Protein AF-A0A962Z3B2-F1 (afdb_monomer_lite)

pLDDT: mean 94.39, std 4.06, range [60.38, 98.38]

Radius of gyration: 20.52 Å; chains: 1; bounding box: 56×40×55 Å

Sequence (251 aa):
GAPTLVLLAQDRLHRLARSRHSRSFEDQSPDDLVQSIAAEAGLRSDVQLSGISADWHQLNESDLAFLLRIAARFDISLRLVENSLRAKPEAPDPDPLPLSAQDSVLKARLIADLNHQATESMVNGYNLADDTATDYSADRLDPAPGGATAAAALRDLGWESTERVPQPFARSSAEAEAYARAHFRRQGRRFISGDLVCRGEPSLSSGREIDLSGVSPRLRGIYQVVHCAHRFDNATGYETHLKVNKGGWRP

Foldseek 3Di:
DPDDDDDDDDDLCVVQQPFWDWDKDAFADLQRLQCVVLVVSVAAEAEDQDRDTGMDTRHRGGSSVRNCVSLLLQLWDWDDDPRYTYTDDFDAAPCAAEDEPVPFWPDKDKDQDLPLAAQKEKAWAAAPVVRDIQIDMDRAAVVHFPADFSNNVCVVVVNHDYHYDPDDHDNHNVSRVSRRNSVNNVSLQASMKIKIKGDADVVDAQSGWHQYYNDDQFNGGIWGFHGWDWDADPPSGIMIMTITTGRGTHD

Secondary structure (DSSP, 8-state):
-----------THHHHHH-EEEEEEEEE-HHHHHHHHHHHTT-EEEE-S----EEEEEEEEEHHHHHHHHHTTTT---EEETTEEEESPPPPPSSPEEEETTTTEEEEEEEE--TT--SEEEEEEEETTTTEE--EEE-S-SSPPSSB-HHHHHHHTT---EEEEEEEEESSHHHHHHHHHHHHHHHHTTSEEEEEEEE--TT--TT-EEEEESS-TTT-EEEEEEEEEEEEETTTEEEEEEEEEES-B--

Structure (mmCIF, N/CA/C/O backbone):
data_AF-A0A962Z3B2-F1
#
_entry.id   AF-A0A962Z3B2-F1
#
loop_
_atom_site.group_PDB
_atom_site.id
_atom_site.type_symbol
_atom_site.label_atom_id
_atom_site.label_alt_id
_atom_site.label_comp_id
_atom_site.label_asym_id
_atom_site.label_entity_id
_atom_site.label_seq_id
_atom_site.pdbx_PDB_ins_code
_atom_site.Cartn_x
_atom_site.Cartn_y
_atom_site.Cartn_z
_atom_site.occupancy
_atom_site.B_iso_or_equiv
_atom_site.auth_seq_id
_atom_site.auth_comp_id
_atom_site.auth_asym_id
_atom_site.auth_atom_id
_atom_site.pdbx_PDB_model_num
ATOM 1 N N . GLY A 1 1 ? -29.448 -24.230 22.087 1.00 75.12 1 GLY A N 1
ATOM 2 C CA . GLY A 1 1 ? -29.090 -22.846 21.721 1.00 75.12 1 GLY A CA 1
ATOM 3 C C . GLY A 1 1 ? -30.134 -22.318 20.765 1.00 75.12 1 GLY A C 1
ATOM 4 O O . GLY A 1 1 ? -30.718 -23.128 20.054 1.00 75.12 1 GLY A O 1
ATOM 5 N N . ALA A 1 2 ? -30.403 -21.012 20.776 1.00 82.56 2 ALA A N 1
ATOM 6 C CA . ALA A 1 2 ? -31.254 -20.402 19.753 1.00 82.56 2 ALA A CA 1
ATOM 7 C C . ALA A 1 2 ? -30.651 -20.649 18.350 1.00 82.56 2 ALA A C 1
ATOM 9 O O . ALA A 1 2 ? -29.425 -20.738 18.242 1.00 82.56 2 ALA A O 1
ATOM 10 N N . PRO A 1 3 ? -31.471 -20.807 17.297 1.00 90.56 3 PRO A N 1
ATOM 11 C CA . PRO A 1 3 ? -30.963 -20.976 15.939 1.00 90.56 3 PRO A CA 1
ATOM 12 C C . PRO A 1 3 ? -30.224 -19.713 15.475 1.00 90.56 3 PRO A C 1
ATOM 14 O O . PRO A 1 3 ? -30.684 -18.597 15.713 1.00 90.56 3 PRO A O 1
ATOM 17 N N . THR A 1 4 ? -29.094 -19.896 14.790 1.00 92.94 4 THR A N 1
ATOM 18 C CA . THR A 1 4 ? -28.268 -18.805 14.251 1.00 92.94 4 THR A CA 1
ATOM 19 C C . THR A 1 4 ? -28.431 -18.728 12.736 1.00 92.94 4 THR A C 1
ATOM 21 O O . THR A 1 4 ? -28.311 -19.744 12.053 1.00 92.94 4 THR A O 1
ATOM 24 N N . LEU A 1 5 ? -28.652 -17.523 12.205 1.00 94.50 5 LEU A N 1
ATOM 25 C CA . LEU A 1 5 ? -28.629 -17.227 10.771 1.00 94.50 5 LEU A CA 1
ATOM 26 C C . LEU A 1 5 ? -27.445 -16.302 10.466 1.00 94.50 5 LEU A C 1
ATOM 28 O O . LEU A 1 5 ? -27.259 -15.301 11.153 1.00 94.50 5 LEU A O 1
ATOM 32 N N . VAL A 1 6 ? -26.671 -16.616 9.426 1.00 95.44 6 VAL A N 1
ATOM 33 C CA . VAL A 1 6 ? -25.574 -15.767 8.939 1.00 95.44 6 VAL A CA 1
ATOM 34 C C . VAL A 1 6 ? -25.865 -15.374 7.499 1.00 95.44 6 VAL A C 1
ATOM 36 O O . VAL A 1 6 ? -26.052 -16.237 6.644 1.00 95.44 6 VAL A O 1
ATOM 39 N N . LEU A 1 7 ? -25.893 -14.070 7.236 1.00 96.12 7 LEU A N 1
ATOM 40 C CA . LEU A 1 7 ? -26.042 -13.508 5.898 1.00 96.12 7 LEU A CA 1
ATOM 41 C C . LEU A 1 7 ? -24.742 -12.803 5.516 1.00 96.12 7 LEU A C 1
ATOM 43 O O . LEU A 1 7 ? -24.264 -11.944 6.254 1.00 96.12 7 LEU A O 1
ATOM 47 N N . LEU A 1 8 ? -24.184 -13.157 4.359 1.00 95.38 8 LEU A N 1
ATOM 48 C CA . LEU A 1 8 ? -23.026 -12.483 3.782 1.00 95.38 8 LEU A CA 1
ATOM 49 C C . LEU A 1 8 ? -23.473 -11.706 2.545 1.00 95.38 8 LEU A C 1
ATOM 51 O O . LEU A 1 8 ? -23.910 -12.299 1.561 1.00 95.38 8 LEU A O 1
ATOM 55 N N . ALA A 1 9 ? -23.343 -10.384 2.602 1.00 95.12 9 ALA A N 1
ATOM 56 C CA . ALA A 1 9 ? -23.552 -9.501 1.465 1.00 95.12 9 ALA A CA 1
ATOM 57 C C . ALA A 1 9 ? -22.205 -8.944 1.001 1.00 95.12 9 ALA A C 1
ATOM 59 O O . ALA A 1 9 ? -21.343 -8.612 1.814 1.00 95.12 9 ALA A O 1
ATOM 60 N N . GLN A 1 10 ? -22.030 -8.847 -0.312 1.00 93.88 10 GLN A N 1
ATOM 61 C CA . GLN A 1 10 ? -20.851 -8.259 -0.936 1.00 93.88 10 GLN A CA 1
ATOM 62 C C . GLN A 1 10 ? -21.288 -7.097 -1.821 1.00 93.88 10 GLN A C 1
ATOM 64 O O . G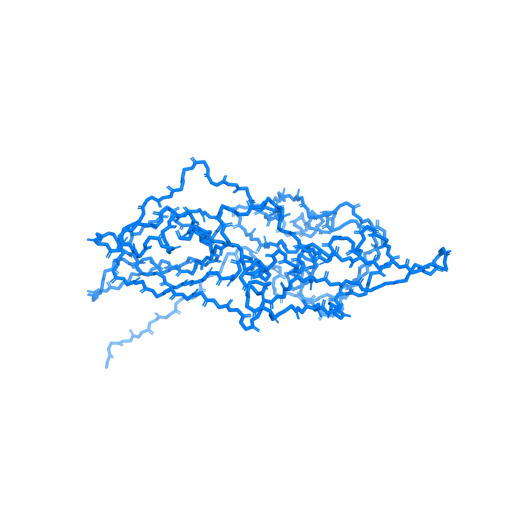LN A 1 10 ? -22.401 -7.091 -2.355 1.00 93.88 10 GLN A O 1
ATOM 69 N N . ASP A 1 11 ? -20.409 -6.113 -1.976 1.00 93.50 11 ASP A N 1
ATOM 70 C CA . ASP A 1 11 ? -20.640 -4.994 -2.879 1.00 93.50 11 ASP A CA 1
ATOM 71 C C . ASP A 1 11 ? -20.605 -5.438 -4.358 1.00 93.50 11 ASP A C 1
ATOM 73 O O . ASP A 1 11 ? -20.530 -6.626 -4.698 1.00 93.50 11 ASP A O 1
ATOM 77 N N . ARG A 1 12 ? -20.670 -4.477 -5.283 1.00 92.75 12 ARG A N 1
ATOM 78 C CA . ARG A 1 12 ? -20.671 -4.776 -6.721 1.00 92.75 12 ARG A CA 1
ATOM 79 C C . ARG A 1 12 ? -19.356 -5.377 -7.230 1.00 92.75 12 ARG A C 1
ATOM 81 O O . ARG A 1 12 ? -19.393 -5.988 -8.298 1.00 92.75 12 ARG A O 1
ATOM 88 N N . LEU A 1 13 ? -18.244 -5.303 -6.487 1.00 94.69 13 LEU A N 1
ATOM 89 C CA . LEU A 1 13 ? -16.988 -5.956 -6.879 1.00 94.69 13 LEU A CA 1
ATOM 90 C C . LEU A 1 13 ? -17.132 -7.477 -6.938 1.00 94.69 13 LEU A C 1
ATOM 92 O O . LEU A 1 13 ? -16.408 -8.115 -7.702 1.00 94.69 13 LEU A O 1
ATOM 96 N N . HIS A 1 14 ? -18.101 -8.071 -6.229 1.00 94.06 14 HIS A N 1
ATOM 97 C CA . HIS A 1 14 ? -18.353 -9.510 -6.347 1.00 94.06 14 HIS A CA 1
ATOM 98 C C . HIS A 1 14 ? -18.668 -9.928 -7.791 1.00 94.06 14 HIS A C 1
ATOM 100 O O . HIS A 1 14 ? -18.347 -11.046 -8.182 1.00 94.06 14 HIS A O 1
ATOM 106 N N . ARG A 1 15 ? -19.252 -9.037 -8.611 1.00 93.06 15 ARG A N 1
ATOM 107 C CA . ARG A 1 15 ? -19.528 -9.312 -10.030 1.00 93.06 15 ARG A CA 1
ATOM 108 C C . ARG A 1 15 ? -18.235 -9.519 -10.817 1.00 93.06 15 ARG A C 1
ATOM 110 O O . ARG A 1 15 ? -18.149 -10.486 -11.564 1.00 93.06 15 ARG A O 1
ATOM 117 N N . LEU A 1 16 ? -17.233 -8.673 -10.570 1.00 96.19 16 LEU A N 1
ATOM 118 C CA . LEU A 1 16 ? -15.890 -8.759 -11.160 1.00 96.19 16 LEU A CA 1
ATOM 119 C C . LEU A 1 16 ? -15.084 -9.952 -10.616 1.00 96.19 16 LEU A C 1
ATOM 121 O O . LEU A 1 16 ? -14.124 -10.405 -11.238 1.00 96.19 16 LEU A O 1
ATOM 125 N N . ALA A 1 17 ? -15.436 -10.453 -9.431 1.00 96.56 17 ALA A N 1
ATOM 126 C CA . ALA A 1 17 ? -14.776 -11.594 -8.800 1.00 96.56 17 ALA A CA 1
ATOM 127 C C . ALA A 1 17 ? -15.350 -12.955 -9.238 1.00 96.56 17 ALA A C 1
ATOM 129 O O . ALA A 1 17 ? -14.711 -13.984 -9.032 1.00 96.56 17 ALA A O 1
ATOM 130 N N . ARG A 1 18 ? -16.567 -12.976 -9.798 1.00 93.94 18 ARG A N 1
ATOM 131 C CA . ARG A 1 18 ? -17.370 -14.200 -9.935 1.00 93.94 18 ARG A CA 1
ATOM 132 C C . ARG A 1 18 ? -16.978 -15.094 -11.110 1.00 93.94 18 ARG A C 1
ATOM 134 O O . ARG A 1 18 ? -17.015 -16.312 -10.964 1.00 93.94 18 ARG A O 1
ATOM 141 N N . SER A 1 19 ? -16.671 -14.519 -12.270 1.00 93.69 19 SER A N 1
ATOM 142 C CA . SER A 1 19 ? -16.296 -15.272 -13.474 1.00 93.69 19 SER A CA 1
ATOM 143 C C . SER A 1 19 ? -14.816 -15.109 -13.778 1.00 93.69 19 SER A C 1
ATOM 145 O O . SER A 1 19 ? -14.221 -14.076 -13.485 1.00 93.69 19 SER A O 1
ATOM 147 N N . ARG A 1 20 ? -14.219 -16.158 -14.345 1.00 97.12 20 ARG A N 1
ATOM 148 C CA . ARG A 1 20 ? -12.833 -16.164 -14.815 1.00 97.12 20 ARG A CA 1
ATOM 149 C C . ARG A 1 20 ? -12.846 -16.049 -16.330 1.00 97.12 20 ARG A C 1
ATOM 151 O O . ARG A 1 20 ? -13.708 -16.648 -16.974 1.00 97.12 20 ARG A O 1
ATOM 158 N N . HIS A 1 21 ? -11.883 -15.326 -16.881 1.00 96.62 21 HIS A N 1
ATOM 159 C CA . HIS A 1 21 ? -11.774 -15.106 -18.315 1.00 96.62 21 HIS A CA 1
ATOM 160 C C . HIS A 1 21 ? -10.347 -15.371 -18.796 1.00 96.62 21 HIS A C 1
ATOM 162 O O . HIS A 1 21 ? -9.391 -15.309 -18.018 1.00 96.62 21 HIS A O 1
ATOM 168 N N . SER A 1 22 ? -10.228 -15.653 -20.092 1.00 97.81 22 SER A N 1
ATOM 169 C CA . SER A 1 22 ? -8.959 -15.690 -20.812 1.00 97.81 22 SER A CA 1
ATOM 170 C C . SER A 1 22 ? -9.023 -14.670 -21.943 1.00 97.81 22 SER A C 1
ATOM 172 O O . SER A 1 22 ? -9.728 -14.902 -22.923 1.00 97.81 22 SER A O 1
ATOM 174 N N . ARG A 1 23 ? -8.362 -13.522 -21.773 1.00 97.06 23 ARG A N 1
ATOM 175 C CA . ARG A 1 23 ? -8.414 -12.379 -22.700 1.00 97.06 23 ARG A CA 1
ATOM 176 C C . ARG A 1 23 ? -7.020 -11.800 -22.916 1.00 97.06 23 ARG A C 1
ATOM 178 O O . ARG A 1 23 ? -6.203 -11.808 -21.996 1.00 97.06 23 ARG A O 1
ATOM 185 N N . SER A 1 24 ? -6.784 -11.265 -24.105 1.00 97.44 24 SER A N 1
ATOM 186 C CA . SER A 1 24 ? -5.631 -10.415 -24.401 1.00 97.44 24 SER A CA 1
ATOM 187 C C . SER A 1 24 ? -6.121 -8.991 -24.617 1.00 97.44 24 SER A C 1
ATOM 189 O O . SER A 1 24 ? -7.103 -8.780 -25.325 1.00 97.44 24 SER A O 1
ATOM 191 N N . PHE A 1 25 ? -5.442 -8.041 -23.990 1.00 97.00 25 PHE A N 1
ATOM 192 C CA . PHE A 1 25 ? -5.623 -6.611 -24.184 1.00 97.00 25 PHE A CA 1
ATOM 193 C C . PHE A 1 25 ? -4.327 -6.087 -24.785 1.00 97.00 25 PHE A C 1
ATOM 195 O O . PHE A 1 25 ? -3.303 -6.069 -24.104 1.00 97.00 25 PHE A O 1
ATOM 202 N N . GLU A 1 26 ? -4.366 -5.754 -26.066 1.00 96.69 26 GLU A N 1
ATOM 203 C CA . GLU A 1 26 ? -3.198 -5.324 -26.833 1.00 96.69 26 GLU A CA 1
ATOM 204 C C . GLU A 1 26 ? -3.115 -3.800 -26.843 1.00 96.69 26 GLU A C 1
ATOM 206 O O . GLU A 1 26 ? -4.148 -3.137 -26.963 1.00 96.69 26 GLU A O 1
ATOM 211 N N . ASP A 1 27 ? -1.899 -3.270 -26.695 1.00 95.69 27 ASP A N 1
ATOM 212 C CA . ASP A 1 27 ? -1.600 -1.830 -26.722 1.00 95.69 27 ASP A CA 1
ATOM 213 C C . ASP A 1 27 ? -2.538 -0.972 -25.844 1.00 95.69 27 ASP A C 1
ATOM 215 O O . ASP A 1 27 ? -3.047 0.071 -26.253 1.00 95.69 27 ASP A O 1
ATOM 219 N N . GLN A 1 28 ? -2.799 -1.425 -24.612 1.00 97.50 28 GLN A N 1
ATOM 220 C CA . GLN A 1 28 ? -3.662 -0.706 -23.667 1.00 97.50 28 GLN A CA 1
ATOM 221 C C . GLN A 1 28 ? -2.894 -0.221 -22.449 1.00 97.50 28 GLN A C 1
ATOM 223 O O . GLN A 1 28 ? -2.033 -0.923 -21.901 1.00 97.50 28 GLN A O 1
ATOM 228 N N . SER A 1 29 ? -3.242 0.973 -21.975 1.00 97.44 29 SER A N 1
ATOM 229 C CA . SER A 1 29 ? -2.753 1.452 -20.691 1.00 97.44 29 SER A CA 1
ATOM 230 C C . SER A 1 29 ? -3.527 0.802 -19.534 1.00 97.44 29 SER A C 1
ATOM 232 O O . SER A 1 29 ? -4.693 0.423 -19.689 1.00 97.44 29 SER A O 1
ATOM 234 N N . PRO A 1 30 ? -2.931 0.677 -18.334 1.00 97.12 30 PRO A N 1
ATOM 235 C CA . PRO A 1 30 ? -3.660 0.277 -17.133 1.00 97.12 30 PRO A CA 1
ATOM 236 C C . PRO A 1 30 ? -4.930 1.092 -16.854 1.00 97.12 30 PRO A C 1
ATOM 238 O O . PRO A 1 30 ? -5.885 0.539 -16.302 1.00 97.12 30 PRO A O 1
ATOM 241 N N . ASP A 1 31 ? -4.963 2.370 -17.241 1.00 98.19 31 ASP A N 1
ATOM 242 C CA . ASP A 1 31 ? -6.155 3.214 -17.118 1.00 98.19 31 ASP A CA 1
ATOM 243 C C . ASP A 1 31 ? -7.275 2.727 -18.045 1.00 98.19 31 ASP A C 1
ATOM 245 O O . ASP A 1 31 ? -8.406 2.544 -17.584 1.00 98.19 31 ASP A O 1
ATOM 249 N N . ASP A 1 32 ? -6.950 2.424 -19.305 1.00 98.25 32 ASP A N 1
ATOM 250 C CA . ASP A 1 32 ? -7.900 1.893 -20.292 1.00 98.25 32 ASP A CA 1
ATOM 251 C C . ASP A 1 32 ? -8.481 0.548 -19.840 1.00 98.25 32 ASP A C 1
ATOM 253 O O . ASP A 1 32 ? -9.696 0.338 -19.903 1.00 98.25 32 ASP A O 1
ATOM 257 N N . LEU A 1 33 ? -7.640 -0.340 -19.291 1.00 97.50 33 LEU A N 1
ATOM 258 C CA . LEU A 1 33 ? -8.077 -1.642 -18.774 1.00 97.50 33 LEU A CA 1
ATOM 259 C C . LEU A 1 33 ? -9.129 -1.498 -17.671 1.00 97.50 33 LEU A C 1
ATOM 261 O O . LEU A 1 33 ? -10.159 -2.178 -17.689 1.00 97.50 33 LEU A O 1
ATOM 265 N N . VAL A 1 34 ? -8.868 -0.630 -16.687 1.00 97.69 34 VAL A N 1
ATOM 266 C CA . VAL A 1 34 ? -9.791 -0.415 -15.565 1.00 97.69 34 VAL A CA 1
ATOM 267 C C . VAL A 1 34 ? -11.091 0.209 -16.065 1.00 97.69 34 VAL A C 1
ATOM 269 O O . VAL A 1 34 ? -12.162 -0.215 -15.631 1.00 97.69 34 VAL A O 1
ATOM 272 N N . GLN A 1 35 ? -11.020 1.180 -16.979 1.00 98.06 35 GLN A N 1
ATOM 273 C CA . GLN A 1 35 ? -12.198 1.827 -17.562 1.00 98.06 35 GLN A CA 1
ATOM 274 C C . GLN A 1 35 ? -13.057 0.841 -18.364 1.00 98.06 35 GLN A C 1
ATOM 276 O O . GLN A 1 35 ? -14.268 0.772 -18.148 1.00 98.06 35 GLN A O 1
ATOM 281 N N . SER A 1 36 ? -12.437 0.041 -19.236 1.00 97.25 36 SER A N 1
ATOM 282 C CA . SER A 1 36 ? -13.109 -0.967 -20.061 1.00 97.25 36 SER A CA 1
ATOM 283 C C . SER A 1 36 ? -13.846 -1.996 -19.197 1.00 97.25 36 SER A C 1
ATOM 285 O O . SER A 1 36 ? -15.060 -2.172 -19.328 1.00 97.25 36 SER A O 1
ATOM 287 N N . ILE A 1 37 ? -13.148 -2.603 -18.233 1.00 96.81 37 ILE A N 1
ATOM 288 C CA . ILE A 1 37 ? -13.725 -3.622 -17.347 1.00 96.81 37 ILE A CA 1
ATOM 289 C C . ILE A 1 37 ? -14.798 -3.027 -16.419 1.00 96.81 37 ILE A C 1
ATOM 291 O O . ILE A 1 37 ? -15.818 -3.669 -16.149 1.00 96.81 37 ILE A O 1
ATOM 295 N N . ALA A 1 38 ? -14.612 -1.796 -15.929 1.00 96.56 38 ALA A N 1
ATOM 296 C CA . ALA A 1 38 ? -15.633 -1.113 -15.137 1.00 96.56 38 ALA A CA 1
ATOM 297 C C . ALA A 1 38 ? -16.917 -0.888 -15.951 1.00 96.56 38 ALA A C 1
ATOM 299 O O . ALA A 1 38 ? -18.010 -1.176 -15.452 1.00 96.56 38 ALA A O 1
ATOM 300 N N . ALA A 1 39 ? -16.789 -0.436 -17.202 1.00 96.38 39 ALA A N 1
ATOM 301 C CA . ALA A 1 39 ? -17.918 -0.198 -18.093 1.00 96.38 39 ALA A CA 1
ATOM 302 C C . ALA A 1 39 ? -18.704 -1.489 -18.386 1.00 96.38 39 ALA A C 1
ATOM 304 O O . ALA A 1 39 ? -19.929 -1.494 -18.247 1.00 96.38 39 ALA A O 1
ATOM 305 N N . GLU A 1 40 ? -18.018 -2.600 -18.687 1.00 95.00 40 GLU A N 1
ATOM 306 C CA . GLU A 1 40 ? -18.637 -3.925 -18.880 1.00 95.00 40 GLU A CA 1
ATOM 307 C C . GLU A 1 40 ? -19.459 -4.374 -17.656 1.00 95.00 40 GLU A C 1
ATOM 309 O O . GLU A 1 40 ? -20.521 -4.988 -17.787 1.00 95.00 40 GLU A O 1
ATOM 314 N N . ALA A 1 41 ? -19.006 -4.025 -16.449 1.00 94.31 41 ALA A N 1
ATOM 315 C CA . ALA A 1 41 ? -19.689 -4.348 -15.197 1.00 94.31 41 ALA A CA 1
ATOM 316 C C . ALA A 1 41 ? -20.784 -3.341 -14.785 1.00 94.31 41 ALA A C 1
ATOM 318 O O . ALA A 1 41 ? -21.450 -3.542 -13.756 1.00 94.31 41 ALA A O 1
ATOM 319 N N . GLY A 1 42 ? -20.991 -2.272 -15.563 1.00 95.06 42 GLY A N 1
ATOM 320 C CA . GLY A 1 42 ? -21.934 -1.193 -15.259 1.00 95.06 42 GLY A CA 1
ATOM 321 C C . GLY A 1 42 ? -21.491 -0.301 -14.092 1.00 95.06 42 GLY A C 1
ATOM 322 O O . GLY A 1 42 ? -22.329 0.189 -13.328 1.00 95.06 42 GLY A O 1
ATOM 323 N N . LEU A 1 43 ? -20.180 -0.133 -13.912 1.00 96.44 43 LEU A N 1
ATOM 324 C CA . LEU A 1 43 ? -19.563 0.724 -12.901 1.00 96.44 43 LEU A CA 1
ATOM 325 C C . LEU A 1 43 ? -19.005 1.998 -13.547 1.00 96.44 43 LEU A C 1
ATOM 327 O O . LEU A 1 43 ? -18.582 1.994 -14.699 1.00 96.44 43 LEU A O 1
ATOM 331 N N . ARG A 1 44 ? -18.971 3.093 -12.781 1.00 97.31 44 ARG A N 1
ATOM 332 C CA . ARG A 1 44 ? -18.154 4.267 -13.129 1.00 97.31 44 ARG A CA 1
ATOM 333 C C . ARG A 1 44 ? -16.682 3.948 -12.844 1.00 97.31 44 ARG A C 1
ATOM 335 O O . ARG A 1 44 ? -16.394 3.015 -12.094 1.00 97.31 44 ARG A O 1
ATOM 342 N N . SER A 1 45 ? -15.765 4.740 -13.378 1.00 97.06 45 SER A N 1
ATOM 343 C CA . SER A 1 45 ? -14.328 4.603 -13.130 1.00 97.06 45 SER A CA 1
ATOM 344 C C . SER A 1 45 ? -13.715 5.948 -12.742 1.00 97.06 45 SER A C 1
ATOM 346 O O . SER A 1 45 ? -14.005 6.966 -13.365 1.00 97.06 45 SER A O 1
ATOM 348 N N . ASP A 1 46 ? -12.855 5.940 -11.727 1.00 97.12 46 ASP A N 1
ATOM 349 C CA . ASP A 1 46 ? -12.042 7.077 -11.281 1.00 97.12 46 ASP A CA 1
ATOM 350 C C . ASP A 1 46 ? -10.582 6.611 -11.216 1.00 97.12 46 ASP A C 1
ATOM 352 O O . ASP A 1 46 ? -10.166 5.971 -10.244 1.00 97.12 46 ASP A O 1
ATOM 356 N N . VAL A 1 47 ? -9.838 6.837 -12.300 1.00 97.19 47 VAL A N 1
ATOM 357 C CA . VAL A 1 47 ? -8.551 6.177 -12.558 1.00 97.19 47 VAL A CA 1
ATOM 358 C C . VAL A 1 47 ? -7.434 7.181 -12.799 1.00 97.19 47 VAL A C 1
ATOM 360 O O . VAL A 1 47 ? -7.646 8.229 -13.402 1.00 97.19 47 VAL A O 1
ATOM 363 N N . GLN A 1 48 ? -6.255 6.848 -12.286 1.00 96.44 48 GLN A N 1
ATOM 364 C CA . GLN A 1 48 ? -4.986 7.520 -12.558 1.00 96.44 48 GLN A CA 1
ATOM 365 C C . GLN A 1 48 ? -3.874 6.542 -12.168 1.00 96.44 48 GLN A C 1
ATOM 367 O O . GLN A 1 48 ? -3.195 6.701 -11.154 1.00 96.44 48 GLN A O 1
ATOM 372 N N . LEU A 1 49 ? -3.795 5.445 -12.903 1.00 94.56 49 LEU A N 1
ATOM 373 C CA . LEU A 1 49 ? -2.997 4.272 -12.597 1.00 94.56 49 LEU A CA 1
ATOM 374 C C . LEU A 1 49 ? -1.668 4.324 -13.337 1.00 94.56 49 LEU A C 1
ATOM 376 O O . LEU A 1 49 ? -0.611 4.363 -12.706 1.00 94.56 49 LEU A O 1
ATOM 380 N N . SER A 1 50 ? -1.738 4.350 -14.664 1.00 95.81 50 SER A N 1
ATOM 381 C CA . SER A 1 50 ? -0.611 4.603 -15.556 1.00 95.81 50 SER A CA 1
ATOM 382 C C . SER A 1 50 ? -1.109 4.751 -16.990 1.00 95.81 50 SER A C 1
ATOM 384 O O . SER A 1 50 ? -1.977 3.995 -17.419 1.00 95.81 50 SER A O 1
ATOM 386 N N . GLY A 1 51 ? -0.495 5.667 -17.743 1.00 96.12 51 GLY A N 1
ATOM 387 C CA . GLY A 1 51 ? -0.700 5.820 -19.187 1.00 96.12 51 GLY A CA 1
ATOM 388 C C . GLY A 1 51 ? 0.268 4.997 -20.045 1.00 96.12 51 GLY A C 1
ATOM 389 O O . GLY A 1 51 ? 0.300 5.173 -21.256 1.00 96.12 51 GLY A O 1
ATOM 390 N N . ILE A 1 52 ? 1.105 4.146 -19.440 1.00 94.50 52 ILE A N 1
ATOM 391 C CA . ILE A 1 52 ? 2.061 3.312 -20.181 1.00 94.50 52 ILE A CA 1
ATOM 392 C C . ILE A 1 52 ? 1.293 2.181 -20.873 1.00 94.50 52 ILE A C 1
ATOM 394 O O . ILE A 1 52 ? 0.838 1.252 -20.203 1.00 94.50 52 ILE A O 1
ATOM 398 N N . SER A 1 53 ? 1.165 2.261 -22.197 1.00 95.12 53 SER A N 1
ATOM 399 C CA . SER A 1 53 ? 0.539 1.213 -23.006 1.00 95.12 53 SER A CA 1
ATOM 400 C C . SER A 1 53 ? 1.425 -0.018 -23.125 1.00 95.12 53 SER A C 1
ATOM 402 O O . SER A 1 53 ? 2.645 0.082 -23.277 1.00 95.12 53 SER A O 1
ATOM 404 N N . ALA A 1 54 ? 0.798 -1.188 -23.039 1.00 92.50 54 ALA A N 1
ATOM 405 C CA . ALA A 1 54 ? 1.440 -2.466 -23.284 1.00 92.50 54 ALA A CA 1
ATOM 406 C C . ALA A 1 54 ? 0.403 -3.567 -23.529 1.00 92.50 54 ALA A C 1
ATOM 408 O O . ALA A 1 54 ? -0.799 -3.364 -23.356 1.00 92.50 54 ALA A O 1
ATOM 409 N N . ASP A 1 55 ? 0.897 -4.766 -23.828 1.00 93.94 55 ASP A N 1
ATOM 410 C CA . ASP A 1 55 ? 0.060 -5.956 -23.886 1.00 93.94 55 ASP A CA 1
ATOM 411 C C . ASP A 1 55 ? -0.133 -6.563 -22.495 1.00 93.94 55 ASP A C 1
ATOM 413 O O . ASP A 1 55 ? 0.820 -6.730 -21.711 1.00 93.94 55 ASP A O 1
ATOM 417 N N . TRP A 1 56 ? -1.382 -6.929 -22.210 1.00 95.00 56 TRP A N 1
ATOM 418 C CA . TRP A 1 56 ? -1.812 -7.530 -20.959 1.00 95.00 56 TRP A CA 1
ATOM 419 C C . TRP A 1 56 ? -2.653 -8.769 -21.215 1.00 95.00 56 TRP A C 1
ATOM 421 O O . TRP A 1 56 ? -3.658 -8.743 -21.921 1.00 95.00 56 TRP A O 1
ATOM 431 N N . HIS A 1 57 ? -2.280 -9.862 -20.562 1.00 96.38 57 HIS A N 1
ATOM 432 C CA . HIS A 1 57 ? -3.009 -11.117 -20.668 1.00 96.38 57 HIS A CA 1
ATOM 433 C C . HIS A 1 57 ? -3.721 -11.408 -19.360 1.00 96.38 57 HIS A C 1
ATOM 435 O O . HIS A 1 57 ? -3.083 -11.487 -18.307 1.00 96.38 57 HIS A O 1
ATOM 441 N N . GLN A 1 58 ? -5.033 -11.577 -19.446 1.00 97.38 58 GLN A N 1
ATOM 442 C CA . GLN A 1 58 ? -5.861 -12.153 -18.407 1.00 97.38 58 GLN A CA 1
ATOM 443 C C . GLN A 1 58 ? -5.860 -13.667 -18.618 1.00 97.38 58 GLN A C 1
ATOM 445 O O . GLN A 1 58 ? -6.427 -14.141 -19.599 1.00 97.38 58 GLN A O 1
ATOM 450 N N . LEU A 1 59 ? -5.187 -14.431 -17.757 1.00 97.06 59 LEU A N 1
ATOM 451 C CA . LEU A 1 59 ? -4.954 -15.866 -17.980 1.00 97.06 59 LEU A CA 1
ATOM 452 C C . LEU A 1 59 ? -5.782 -16.716 -17.023 1.00 97.06 59 LEU A C 1
ATOM 454 O O . LEU A 1 59 ? -5.327 -17.043 -15.926 1.00 97.06 59 LEU A O 1
ATOM 458 N N . ASN A 1 60 ? -6.995 -17.084 -17.452 1.00 97.69 60 ASN A N 1
ATOM 459 C CA . ASN A 1 60 ? -7.974 -17.788 -16.627 1.00 97.69 60 ASN A CA 1
ATOM 460 C C . ASN A 1 60 ? -8.043 -17.159 -15.231 1.00 97.69 60 ASN A C 1
ATOM 462 O O . ASN A 1 60 ? -7.804 -17.837 -14.245 1.00 97.69 60 ASN A O 1
ATOM 466 N N . GLU A 1 61 ? -8.305 -15.864 -15.122 1.00 97.94 61 GLU A N 1
ATOM 467 C CA . GLU A 1 61 ? -8.432 -15.156 -13.843 1.00 97.94 61 GLU A CA 1
ATOM 468 C C . GLU A 1 61 ? -9.673 -14.267 -13.883 1.00 97.94 61 GLU A C 1
ATOM 470 O O . GLU A 1 61 ? -10.180 -13.958 -14.961 1.00 97.94 61 GLU A O 1
ATOM 475 N N . SER A 1 62 ? -10.218 -13.896 -12.725 1.00 98.31 62 SER A N 1
ATOM 476 C CA . SER A 1 62 ? -11.369 -12.992 -12.704 1.00 98.31 62 SER A CA 1
ATOM 477 C C . SER A 1 62 ? -10.950 -11.566 -13.031 1.00 98.31 62 SER A C 1
ATOM 479 O O . SER A 1 62 ? -9.784 -11.209 -12.873 1.00 98.31 62 SER A O 1
ATOM 481 N N . ASP A 1 63 ? -11.900 -10.734 -13.438 1.00 98.00 63 ASP A N 1
ATOM 482 C CA . ASP A 1 63 ? -11.618 -9.332 -13.756 1.00 98.00 63 ASP A CA 1
ATOM 483 C C . ASP A 1 63 ? -11.076 -8.585 -12.536 1.00 98.00 63 ASP A C 1
ATOM 485 O O . ASP A 1 63 ? -10.105 -7.842 -12.633 1.00 98.00 63 ASP A O 1
ATOM 489 N N . LEU A 1 64 ? -11.631 -8.860 -11.350 1.00 97.69 64 LEU A N 1
ATOM 490 C CA . LEU A 1 64 ? -11.112 -8.297 -10.106 1.00 97.69 64 LEU A CA 1
ATOM 491 C C . LEU A 1 64 ? -9.663 -8.730 -9.838 1.00 97.69 64 LEU A C 1
ATOM 493 O O . LEU A 1 64 ? -8.836 -7.896 -9.483 1.00 97.69 64 LEU A O 1
ATOM 497 N N . ALA A 1 65 ? -9.345 -10.018 -10.002 1.00 97.94 65 ALA A N 1
ATOM 498 C CA . ALA A 1 65 ? -7.994 -10.529 -9.777 1.00 97.94 65 ALA A CA 1
ATOM 499 C C . ALA A 1 65 ? -6.993 -9.932 -10.778 1.00 97.94 65 ALA A C 1
ATOM 501 O O . ALA A 1 65 ? -5.908 -9.510 -10.374 1.00 97.94 65 ALA A O 1
ATOM 502 N N . PHE A 1 66 ? -7.397 -9.820 -12.045 1.00 97.94 66 PHE A N 1
ATOM 503 C CA . PHE A 1 66 ? -6.622 -9.186 -13.104 1.00 97.94 66 PHE A CA 1
ATOM 504 C C . PHE A 1 66 ? -6.304 -7.729 -12.765 1.00 97.94 66 PHE A C 1
ATOM 506 O O . PHE A 1 66 ? -5.135 -7.349 -12.695 1.00 97.94 66 PHE A O 1
ATOM 513 N N . LEU A 1 67 ? -7.330 -6.930 -12.457 1.00 97.44 67 LEU A N 1
ATOM 514 C CA . LEU A 1 67 ? -7.158 -5.520 -12.116 1.00 97.44 67 LEU A CA 1
ATOM 515 C C . LEU A 1 67 ? -6.313 -5.325 -10.852 1.00 97.44 67 LEU A C 1
ATOM 517 O O . LEU A 1 67 ? -5.449 -4.451 -10.829 1.00 97.44 67 LEU A O 1
ATOM 521 N N . LEU A 1 68 ? -6.495 -6.157 -9.819 1.00 96.94 68 LEU A N 1
ATOM 522 C CA . LEU A 1 68 ? -5.652 -6.125 -8.619 1.00 96.94 68 LEU A CA 1
ATOM 523 C C . LEU A 1 68 ? -4.189 -6.441 -8.945 1.00 96.94 68 LEU A C 1
ATOM 525 O O . LEU A 1 68 ? -3.291 -5.773 -8.432 1.00 96.94 68 LEU A O 1
ATOM 529 N N . ARG A 1 69 ? -3.935 -7.423 -9.816 1.00 95.75 69 ARG A N 1
ATOM 530 C CA . ARG A 1 69 ? -2.585 -7.783 -10.264 1.00 95.75 69 ARG A CA 1
ATOM 531 C C . ARG A 1 69 ? -1.921 -6.655 -11.051 1.00 95.75 69 ARG A C 1
ATOM 533 O O . ARG A 1 69 ? -0.719 -6.451 -10.883 1.00 95.75 69 ARG A O 1
ATOM 540 N N . ILE A 1 70 ? -2.665 -5.935 -11.893 1.00 95.88 70 ILE A N 1
ATOM 541 C CA . ILE A 1 70 ? -2.131 -4.785 -12.638 1.00 95.88 70 ILE A CA 1
ATOM 542 C C . ILE A 1 70 ? -1.874 -3.618 -11.683 1.00 95.88 70 ILE A C 1
ATOM 544 O O . ILE A 1 70 ? -0.754 -3.113 -11.620 1.00 95.88 70 ILE A O 1
ATOM 548 N N . ALA A 1 71 ? -2.867 -3.245 -10.871 1.00 96.06 71 ALA A N 1
ATOM 549 C CA . ALA A 1 71 ? -2.771 -2.120 -9.945 1.00 96.06 71 ALA A CA 1
ATOM 550 C C . ALA A 1 71 ? -1.649 -2.297 -8.910 1.00 96.06 71 ALA A C 1
ATOM 552 O O . ALA A 1 71 ? -0.937 -1.350 -8.560 1.00 96.06 71 ALA A O 1
ATOM 553 N N . ALA A 1 72 ? -1.413 -3.543 -8.488 1.00 94.31 72 ALA A N 1
ATOM 554 C CA . ALA A 1 72 ? -0.315 -3.895 -7.605 1.00 94.31 72 ALA A CA 1
ATOM 555 C C . ALA A 1 72 ? 1.073 -3.624 -8.204 1.00 94.31 72 ALA A C 1
ATOM 557 O O . ALA A 1 72 ? 2.018 -3.565 -7.432 1.00 94.31 72 ALA A O 1
ATOM 558 N N . ARG A 1 73 ? 1.251 -3.423 -9.511 1.00 94.06 73 ARG A N 1
ATOM 559 C CA . ARG A 1 73 ? 2.563 -3.048 -10.074 1.00 94.06 73 ARG A CA 1
ATOM 560 C C . ARG A 1 73 ? 2.906 -1.576 -9.836 1.00 94.06 73 ARG A C 1
ATOM 562 O O . ARG A 1 73 ? 4.073 -1.229 -9.742 1.00 94.06 73 ARG A O 1
ATOM 569 N N . PHE A 1 74 ? 1.884 -0.739 -9.663 1.00 94.88 74 PHE A N 1
ATOM 570 C CA . PHE A 1 74 ? 1.999 0.717 -9.530 1.00 94.88 74 PHE A CA 1
ATOM 571 C C . PHE A 1 74 ? 1.754 1.213 -8.095 1.00 94.88 74 PHE A C 1
ATOM 573 O O . PHE A 1 74 ? 1.682 2.416 -7.852 1.00 94.88 74 PHE A O 1
ATOM 580 N N . ASP A 1 75 ? 1.628 0.287 -7.132 1.00 94.19 75 ASP A N 1
ATOM 581 C CA . ASP A 1 75 ? 1.295 0.579 -5.728 1.00 94.19 75 ASP A CA 1
ATOM 582 C C . ASP A 1 75 ? 0.022 1.422 -5.605 1.00 94.19 75 ASP A C 1
ATOM 584 O O . ASP A 1 75 ? -0.031 2.441 -4.917 1.00 94.19 75 ASP A O 1
ATOM 588 N N . ILE A 1 76 ? -1.010 0.982 -6.326 1.00 95.31 76 ILE A N 1
ATOM 589 C CA . ILE A 1 76 ? -2.340 1.579 -6.316 1.00 95.31 76 ILE A CA 1
ATOM 590 C C . ILE A 1 76 ? -3.335 0.545 -5.809 1.00 95.31 76 ILE A C 1
ATOM 592 O O . ILE A 1 76 ? -3.360 -0.604 -6.249 1.00 95.31 76 ILE A O 1
ATOM 596 N N . SER A 1 77 ? -4.155 0.968 -4.851 1.00 92.81 77 SER A N 1
ATOM 597 C CA . SER A 1 77 ? -5.214 0.139 -4.285 1.00 92.81 77 SER A CA 1
ATOM 598 C C . SER A 1 77 ? -6.511 0.362 -5.051 1.00 92.81 77 SER A C 1
ATOM 600 O O . SER A 1 77 ? -7.018 1.482 -5.120 1.00 92.81 77 SER A O 1
ATOM 602 N N . LEU A 1 78 ? -7.046 -0.720 -5.610 1.00 94.69 78 LEU A N 1
ATOM 603 C CA . LEU A 1 78 ? -8.347 -0.744 -6.264 1.00 94.69 78 LEU A CA 1
ATOM 604 C C . LEU A 1 78 ? -9.447 -0.882 -5.206 1.00 94.69 78 LEU A C 1
ATOM 606 O O . LEU A 1 78 ? -9.414 -1.814 -4.399 1.00 94.69 78 LEU A O 1
ATOM 610 N N . ARG A 1 79 ? -10.433 0.017 -5.212 1.00 93.75 79 ARG A N 1
ATOM 611 C CA . ARG A 1 79 ? -11.613 -0.080 -4.338 1.00 93.75 79 ARG A CA 1
ATOM 612 C C . ARG A 1 79 ? -12.866 0.461 -5.008 1.00 93.75 79 ARG A C 1
ATOM 614 O O . ARG A 1 79 ? -12.787 1.287 -5.912 1.00 93.75 79 ARG A O 1
ATOM 621 N N . LEU A 1 80 ? -14.025 0.027 -4.527 1.00 95.19 80 LEU A N 1
ATOM 622 C CA . LEU A 1 80 ? -15.297 0.627 -4.898 1.00 95.19 80 LEU A CA 1
ATOM 623 C C . LEU A 1 80 ? -15.587 1.806 -3.964 1.00 95.19 80 LEU A C 1
ATOM 625 O O . LEU A 1 80 ? -15.607 1.647 -2.746 1.00 95.19 80 LEU A O 1
ATOM 629 N N . VAL A 1 81 ? -15.810 2.985 -4.535 1.00 93.19 81 VAL A N 1
ATOM 630 C CA . VAL A 1 81 ? -16.339 4.151 -3.822 1.00 93.19 81 VAL A CA 1
ATOM 631 C C . VAL A 1 81 ? -17.717 4.428 -4.399 1.00 93.19 81 VAL A C 1
ATOM 633 O O . VAL A 1 81 ? -17.848 4.787 -5.570 1.00 93.19 81 VAL A O 1
ATOM 636 N N . GLU A 1 82 ? -18.752 4.187 -3.594 1.00 89.44 82 GLU A N 1
ATOM 637 C CA . GLU A 1 82 ? -20.154 4.175 -4.023 1.00 89.44 82 GLU A CA 1
ATOM 638 C C . GLU A 1 82 ? -20.405 3.201 -5.196 1.00 89.44 82 GLU A C 1
ATOM 640 O O . GLU A 1 82 ? -20.578 2.001 -5.011 1.00 89.44 82 GLU A O 1
ATOM 645 N N . ASN A 1 83 ? -20.423 3.729 -6.422 1.00 92.75 83 ASN A N 1
ATOM 646 C CA . ASN A 1 83 ? -20.593 3.001 -7.676 1.00 92.75 83 ASN A CA 1
ATOM 647 C C . ASN A 1 83 ? -19.480 3.333 -8.684 1.00 92.75 83 ASN A C 1
ATOM 649 O O . ASN A 1 83 ? -19.708 3.298 -9.893 1.00 92.75 83 ASN A O 1
ATOM 653 N N . SER A 1 84 ? -18.319 3.763 -8.189 1.00 96.50 84 SER A N 1
ATOM 654 C CA . SER A 1 84 ? -17.138 4.071 -8.989 1.00 96.50 84 SER A CA 1
ATOM 655 C C . SER A 1 84 ? -15.976 3.178 -8.579 1.00 96.50 84 SER A C 1
ATOM 657 O O . SER A 1 84 ? -15.636 3.092 -7.397 1.00 96.50 84 SER A O 1
ATOM 659 N N . LEU A 1 85 ? -15.374 2.506 -9.553 1.00 97.06 85 LEU A N 1
ATOM 660 C CA . LEU A 1 85 ? -14.135 1.775 -9.379 1.00 97.06 85 LEU A CA 1
ATOM 661 C C . LEU A 1 85 ? -12.987 2.785 -9.325 1.00 97.06 85 LEU A C 1
ATOM 6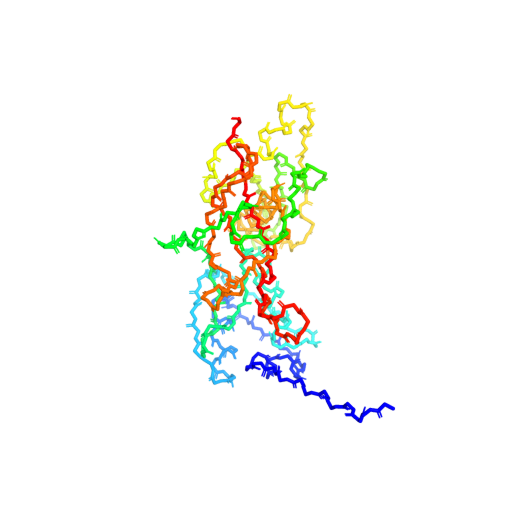63 O O . LEU A 1 85 ? -12.616 3.378 -10.338 1.00 97.06 85 LEU A O 1
ATOM 667 N N . ARG A 1 86 ? -12.461 3.012 -8.122 1.00 96.69 86 ARG A N 1
ATOM 668 C CA . ARG A 1 86 ? -11.370 3.950 -7.868 1.00 96.69 86 ARG A CA 1
ATOM 669 C C . ARG A 1 86 ? -10.039 3.217 -7.955 1.00 96.69 86 ARG A C 1
ATOM 671 O O . ARG A 1 86 ? -9.807 2.270 -7.200 1.00 96.69 86 ARG A O 1
ATOM 678 N N . ALA A 1 87 ? -9.151 3.706 -8.811 1.00 97.12 87 ALA A N 1
ATOM 679 C CA . ALA A 1 87 ? -7.804 3.179 -8.981 1.00 97.12 87 ALA A CA 1
ATOM 680 C C . ALA A 1 87 ? -6.820 4.322 -9.274 1.00 97.12 87 ALA A C 1
ATOM 682 O O . ALA A 1 87 ? -6.424 4.570 -10.409 1.00 97.12 87 ALA A O 1
ATOM 683 N N . LYS A 1 88 ? -6.459 5.053 -8.219 1.00 95.31 88 LYS A N 1
ATOM 684 C CA . LYS A 1 88 ? -5.529 6.185 -8.274 1.00 95.31 88 LYS A CA 1
ATOM 685 C C . LYS A 1 88 ? -4.742 6.331 -6.969 1.00 95.31 88 LYS A C 1
ATOM 687 O O . LYS A 1 88 ? -5.203 5.809 -5.941 1.00 95.31 88 LYS A O 1
ATOM 692 N N . PRO A 1 89 ? -3.598 7.040 -6.975 1.00 92.62 89 PRO A N 1
ATOM 693 C CA . PRO A 1 89 ? -2.857 7.369 -5.771 1.00 92.62 89 PRO A CA 1
ATOM 694 C C . PRO A 1 89 ? -3.735 8.004 -4.695 1.00 92.62 89 PRO A C 1
ATOM 696 O O . PRO A 1 89 ? -4.781 8.604 -4.952 1.00 92.62 89 PRO A O 1
ATOM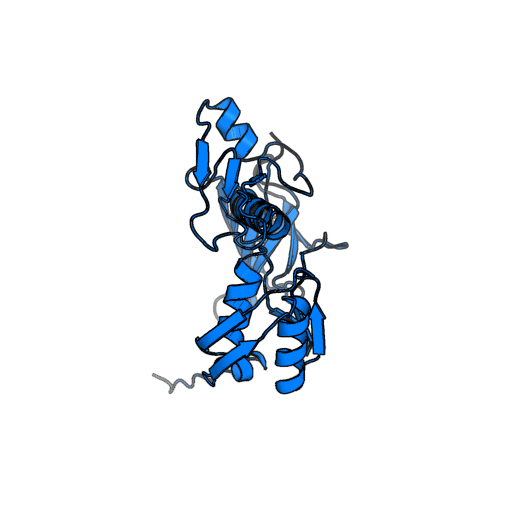 699 N N . GLU A 1 90 ? -3.313 7.829 -3.457 1.00 90.31 90 GLU A N 1
ATOM 700 C CA . GLU A 1 90 ? -3.977 8.429 -2.307 1.00 90.31 90 GLU A CA 1
ATOM 701 C C . GLU A 1 90 ? -3.449 9.849 -2.154 1.00 90.31 90 GLU A C 1
ATOM 703 O O . GLU A 1 90 ? -2.235 10.061 -2.177 1.00 90.31 90 GLU A O 1
ATOM 708 N N . ALA A 1 91 ? -4.371 10.803 -2.067 1.00 88.12 91 ALA A N 1
ATOM 709 C CA . ALA A 1 91 ? -4.064 12.197 -1.796 1.00 88.12 91 ALA A CA 1
ATOM 710 C C . ALA A 1 91 ? -4.182 12.447 -0.285 1.00 88.12 91 ALA A C 1
ATOM 712 O O . ALA A 1 91 ? -4.953 11.733 0.360 1.00 88.12 91 ALA A O 1
ATOM 713 N N . PRO A 1 92 ? -3.460 13.440 0.266 1.00 89.81 92 PRO A N 1
ATOM 714 C CA . PRO A 1 92 ? -3.653 13.864 1.649 1.00 89.81 92 PRO A CA 1
ATOM 715 C C . PRO A 1 92 ? -5.131 14.144 1.933 1.00 89.81 92 PRO A C 1
ATOM 717 O O . PRO A 1 92 ? -5.795 14.812 1.131 1.00 89.81 92 PRO A O 1
ATOM 720 N N . ASP A 1 93 ? -5.641 13.623 3.047 1.00 92.44 93 ASP A N 1
ATOM 721 C CA . ASP A 1 93 ? -7.017 13.876 3.469 1.00 92.44 93 ASP A CA 1
ATOM 722 C C . ASP A 1 93 ? -7.095 15.338 3.950 1.00 92.44 93 ASP A C 1
ATOM 724 O O . ASP A 1 93 ? -6.313 15.728 4.823 1.00 92.44 93 ASP A O 1
ATOM 728 N N . PRO A 1 94 ? -7.970 16.190 3.381 1.00 93.00 94 PRO A N 1
ATOM 729 C CA . PRO A 1 94 ? -8.103 17.572 3.837 1.00 93.00 94 PRO A CA 1
ATOM 730 C C . PRO A 1 94 ? -8.654 17.676 5.265 1.00 93.00 94 PRO A C 1
ATOM 732 O O . PRO A 1 94 ? -8.465 18.713 5.899 1.00 93.00 94 PRO A O 1
ATOM 735 N N . ASP A 1 95 ? -9.319 16.628 5.763 1.00 95.00 95 ASP A N 1
ATOM 736 C CA . ASP A 1 95 ? -9.877 16.569 7.114 1.00 95.00 95 ASP A CA 1
ATOM 737 C C . ASP A 1 95 ? -9.569 15.207 7.776 1.00 95.00 95 ASP A C 1
ATOM 739 O O . ASP A 1 95 ? -10.445 14.333 7.875 1.00 95.00 95 ASP A O 1
ATOM 743 N N . PRO A 1 96 ? -8.305 14.981 8.202 1.00 95.81 96 PRO A N 1
ATOM 744 C CA . PRO A 1 96 ? -7.927 13.774 8.923 1.00 95.81 96 PRO A CA 1
ATOM 745 C C . PRO A 1 96 ? -8.660 13.707 10.262 1.00 95.81 96 PRO A C 1
ATOM 747 O O . PRO A 1 96 ? -8.626 14.651 11.053 1.00 95.81 96 PRO A O 1
ATOM 750 N N . LEU A 1 97 ? -9.283 12.568 10.561 1.00 96.56 97 LEU A N 1
ATOM 751 C CA . LEU A 1 97 ? -10.076 12.446 11.780 1.00 96.56 97 LEU A CA 1
ATOM 752 C C . LEU A 1 97 ? -9.169 12.402 13.028 1.00 96.56 97 LEU A C 1
ATOM 754 O O . LEU A 1 97 ? -8.318 11.508 13.123 1.00 96.56 97 LEU A O 1
ATOM 758 N N . PRO A 1 98 ? -9.362 13.285 14.026 1.00 96.62 98 PRO A N 1
ATOM 759 C CA . PRO A 1 98 ? -8.571 13.259 15.247 1.00 96.62 98 PRO A CA 1
ATOM 760 C C . PRO A 1 98 ? -8.936 12.049 16.113 1.00 96.62 98 PRO A C 1
ATOM 762 O O . PRO A 1 98 ? -10.082 11.872 16.529 1.00 96.62 98 PRO A O 1
ATOM 765 N N . LEU A 1 99 ? -7.938 11.228 16.440 1.00 96.25 99 LEU A N 1
ATOM 766 C CA . LEU A 1 99 ? -8.073 10.087 17.341 1.00 96.25 99 LEU A CA 1
ATOM 767 C C . LEU A 1 99 ? -7.051 10.173 18.475 1.00 96.25 99 LEU A C 1
ATOM 769 O O . LEU A 1 99 ? -5.890 10.521 18.266 1.00 96.25 99 LEU A O 1
ATOM 773 N N . SER A 1 100 ? -7.460 9.834 19.695 1.00 96.25 100 SER A N 1
ATOM 774 C CA . SER A 1 100 ? -6.587 9.866 20.871 1.00 96.25 100 SER A CA 1
ATOM 775 C C . SER A 1 100 ? -6.569 8.519 21.576 1.00 96.25 100 SER A C 1
ATOM 777 O O . SER A 1 100 ? -7.616 7.993 21.949 1.00 96.25 100 SER A O 1
ATOM 779 N N . ALA A 1 101 ? -5.366 7.999 21.834 1.00 94.44 101 ALA A N 1
ATOM 780 C CA . ALA A 1 101 ? -5.139 6.819 22.676 1.00 94.44 101 ALA A CA 1
ATOM 781 C C . ALA A 1 101 ? -5.581 6.993 24.137 1.00 94.44 101 ALA A C 1
ATOM 783 O O . ALA A 1 101 ? -5.603 6.022 24.886 1.00 94.44 101 ALA A O 1
ATOM 784 N N . GLN A 1 102 ? -5.918 8.218 24.543 1.00 91.88 102 GLN A N 1
ATOM 785 C CA . GLN A 1 102 ? -6.384 8.544 25.891 1.00 91.88 102 GLN A CA 1
ATOM 786 C C . GLN A 1 102 ? -7.896 8.812 25.948 1.00 91.88 102 GLN A C 1
ATOM 788 O O . GLN A 1 102 ? -8.406 9.095 27.027 1.00 91.88 102 GLN A O 1
ATOM 793 N N . ASP A 1 103 ? -8.601 8.748 24.813 1.00 91.88 103 ASP A N 1
ATOM 794 C CA . ASP A 1 103 ? -10.031 9.067 24.733 1.00 91.88 103 ASP A CA 1
ATOM 795 C C . ASP A 1 103 ? -10.776 8.159 23.734 1.00 91.88 103 ASP A C 1
ATOM 797 O O . ASP A 1 103 ? -11.395 7.166 24.121 1.00 91.88 103 ASP A O 1
ATOM 801 N N . SER A 1 104 ? -10.687 8.451 22.433 1.00 91.62 104 SER A N 1
ATOM 802 C CA . SER A 1 104 ? -11.494 7.788 21.399 1.00 91.62 104 SER A CA 1
ATOM 803 C C . SER A 1 104 ? -11.004 6.393 20.989 1.00 91.62 104 SER A C 1
ATOM 805 O O . SER A 1 104 ? -11.785 5.587 20.469 1.00 91.62 104 SER A O 1
ATOM 807 N N . VAL A 1 105 ? -9.730 6.074 21.227 1.00 96.19 105 VAL A N 1
ATOM 808 C CA . VAL A 1 105 ? -9.126 4.780 20.889 1.00 96.19 105 VAL A CA 1
ATOM 809 C C . VAL A 1 105 ? -9.135 3.865 22.115 1.00 96.19 105 VAL A C 1
ATOM 811 O O . VAL A 1 105 ? -8.481 4.128 23.117 1.00 96.19 105 VAL A O 1
ATOM 814 N N . LEU A 1 106 ? -9.849 2.747 22.004 1.00 95.69 106 LEU A N 1
ATOM 815 C CA . LEU A 1 106 ? -9.987 1.715 23.034 1.00 95.69 106 LEU A CA 1
ATOM 816 C C . LEU A 1 106 ? -8.747 0.817 23.122 1.00 95.69 106 LEU A C 1
ATOM 818 O O . LEU A 1 106 ? -8.369 0.372 24.205 1.00 95.69 106 LEU A O 1
ATOM 822 N N . LYS A 1 107 ? -8.131 0.504 21.975 1.00 96.25 107 LYS A N 1
ATOM 823 C CA . LYS A 1 107 ? -6.905 -0.303 21.881 1.00 96.25 107 LYS A CA 1
ATOM 824 C C . LYS A 1 107 ? -6.032 0.223 20.754 1.00 96.25 107 LYS A C 1
ATOM 826 O O . LYS A 1 107 ? -6.527 0.444 19.654 1.00 96.25 107 LYS A O 1
ATOM 831 N N . ALA A 1 108 ? -4.735 0.357 21.012 1.00 96.94 108 ALA A N 1
ATOM 832 C CA . ALA A 1 108 ? -3.752 0.718 20.001 1.00 96.94 108 ALA A CA 1
ATOM 833 C C . ALA A 1 108 ? -2.555 -0.230 20.071 1.00 96.94 108 ALA A C 1
ATOM 835 O O . ALA A 1 108 ? -1.932 -0.382 21.122 1.00 96.94 108 ALA A O 1
ATOM 836 N N . ARG A 1 109 ? -2.218 -0.851 18.941 1.00 97.00 109 ARG A N 1
ATOM 837 C CA . ARG A 1 109 ? -1.002 -1.647 18.769 1.00 97.00 109 ARG A CA 1
ATOM 838 C C . ARG A 1 109 ? -0.229 -1.074 17.596 1.00 97.00 109 ARG A C 1
ATOM 840 O O . ARG A 1 109 ? -0.660 -1.224 16.461 1.00 97.00 109 ARG A O 1
ATOM 847 N N . LEU A 1 110 ? 0.902 -0.436 17.874 1.00 96.44 110 LEU A N 1
ATOM 848 C CA . LEU A 1 110 ? 1.768 0.169 16.863 1.00 96.44 110 LEU A CA 1
ATOM 849 C C . LEU A 1 110 ? 3.118 -0.549 16.845 1.00 96.44 110 LEU A C 1
ATOM 851 O O . LEU A 1 110 ? 3.626 -0.941 17.896 1.00 96.44 110 LEU A O 1
ATOM 855 N N . ILE A 1 111 ? 3.701 -0.697 15.661 1.00 95.12 111 ILE A N 1
ATOM 856 C CA . ILE A 1 111 ? 5.039 -1.246 15.451 1.00 95.12 111 ILE A CA 1
ATOM 857 C C . ILE A 1 111 ? 5.799 -0.361 14.463 1.00 95.12 111 ILE A C 1
ATOM 859 O O . ILE A 1 111 ? 5.244 0.056 13.447 1.00 95.12 111 ILE A O 1
ATOM 863 N N . ALA A 1 112 ? 7.061 -0.079 14.779 1.00 94.56 112 ALA A N 1
ATOM 864 C CA . ALA A 1 112 ? 8.041 0.412 13.821 1.00 94.56 112 ALA A CA 1
ATOM 865 C C . ALA A 1 112 ? 8.938 -0.774 13.448 1.00 94.56 112 ALA A C 1
ATOM 867 O O . ALA A 1 112 ? 9.570 -1.350 14.334 1.00 94.56 112 ALA A O 1
ATOM 868 N N . ASP A 1 113 ? 8.942 -1.169 12.177 1.00 94.00 113 ASP A N 1
ATOM 869 C CA . ASP A 1 113 ? 9.626 -2.374 11.705 1.00 94.00 113 ASP A CA 1
ATOM 870 C C . ASP A 1 113 ? 10.606 -2.050 10.573 1.00 94.00 113 ASP A C 1
ATOM 872 O O . ASP A 1 113 ? 10.237 -1.457 9.557 1.00 94.00 113 ASP A O 1
ATOM 876 N N . LEU A 1 114 ? 11.862 -2.457 10.767 1.00 94.94 114 LEU A N 1
ATOM 877 C CA . LEU A 1 114 ? 12.950 -2.307 9.803 1.00 94.94 114 LEU A CA 1
ATOM 878 C C . LEU A 1 114 ? 13.249 -3.600 9.032 1.00 94.94 114 LEU A C 1
ATOM 880 O O . LEU A 1 114 ? 13.920 -3.533 8.010 1.00 94.94 114 LEU A O 1
ATOM 884 N N . ASN A 1 115 ? 12.741 -4.762 9.460 1.00 92.12 115 ASN A N 1
ATOM 885 C CA . ASN A 1 115 ? 13.088 -6.058 8.857 1.00 92.12 115 ASN A CA 1
ATOM 886 C C . ASN A 1 115 ? 12.666 -6.180 7.387 1.00 92.12 115 ASN A C 1
ATOM 888 O O . ASN A 1 115 ? 13.242 -6.959 6.633 1.00 92.12 115 ASN A O 1
ATOM 892 N N . HIS A 1 116 ? 11.634 -5.437 6.991 1.00 88.62 116 HIS A N 1
ATOM 893 C CA . HIS A 1 116 ? 11.083 -5.430 5.635 1.00 88.62 116 HIS A CA 1
ATOM 894 C C . HIS A 1 116 ? 11.374 -4.123 4.890 1.00 88.62 116 HIS A C 1
ATOM 896 O O . HIS A 1 116 ? 10.635 -3.755 3.977 1.00 88.62 116 HIS A O 1
ATOM 902 N N . GLN A 1 117 ? 12.395 -3.388 5.331 1.00 95.25 117 GLN A N 1
ATOM 903 C CA . GLN A 1 117 ? 12.791 -2.108 4.763 1.00 95.25 117 GLN A CA 1
ATOM 904 C C . GLN A 1 117 ? 14.133 -2.255 4.046 1.00 95.25 117 GLN A C 1
ATOM 906 O O . GLN A 1 117 ? 14.999 -3.006 4.486 1.00 95.25 117 GLN A O 1
ATOM 911 N N . ALA A 1 118 ? 14.302 -1.498 2.968 1.00 95.75 118 ALA A N 1
ATOM 912 C CA . ALA A 1 118 ? 15.551 -1.375 2.230 1.00 95.75 118 ALA A CA 1
ATOM 913 C C . ALA A 1 118 ? 15.924 0.106 2.099 1.00 95.75 118 ALA A C 1
ATOM 915 O O . ALA A 1 118 ? 15.073 0.994 2.223 1.00 95.75 118 ALA A O 1
ATOM 916 N N . THR A 1 119 ? 17.199 0.392 1.845 1.00 97.12 119 THR A N 1
ATOM 917 C CA . THR A 1 119 ? 17.639 1.760 1.530 1.00 97.12 119 THR A CA 1
ATOM 918 C C . THR A 1 119 ? 17.378 2.134 0.076 1.00 97.12 119 THR A C 1
ATOM 920 O O . THR A 1 119 ? 17.301 3.322 -0.229 1.00 97.12 119 THR A O 1
ATOM 923 N N . GLU A 1 120 ? 17.215 1.131 -0.789 1.00 97.38 120 GLU A N 1
ATOM 924 C CA . GLU A 1 120 ? 16.976 1.269 -2.222 1.00 97.38 120 GLU A CA 1
ATOM 925 C C . GLU A 1 120 ? 16.162 0.070 -2.744 1.00 97.38 120 GLU A C 1
ATOM 927 O O . GLU A 1 120 ? 16.426 -1.073 -2.366 1.00 97.38 120 GLU A O 1
ATOM 932 N N . SER A 1 121 ? 15.199 0.316 -3.637 1.00 97.19 121 SER A N 1
ATOM 933 C CA . SER A 1 121 ? 14.557 -0.725 -4.451 1.00 97.19 121 SER A CA 1
ATOM 934 C C . SER A 1 121 ? 14.988 -0.576 -5.907 1.00 97.19 121 SER A C 1
ATOM 936 O O . SER A 1 121 ? 14.789 0.479 -6.509 1.00 97.19 121 SER A O 1
ATOM 938 N N . MET A 1 122 ? 15.539 -1.639 -6.485 1.00 97.00 122 MET A N 1
ATOM 939 C CA . MET A 1 122 ? 16.012 -1.678 -7.865 1.00 97.00 122 MET A CA 1
ATOM 940 C C . MET A 1 122 ? 15.151 -2.617 -8.709 1.00 97.00 122 MET A C 1
ATOM 942 O O . MET A 1 122 ? 14.914 -3.766 -8.333 1.00 97.00 122 MET A O 1
ATOM 946 N N . VAL A 1 123 ? 14.708 -2.137 -9.866 1.00 97.06 123 VAL A N 1
ATOM 947 C CA . VAL A 1 123 ? 14.066 -2.939 -10.910 1.00 97.06 123 VAL A CA 1
ATOM 948 C C . VAL A 1 123 ? 15.056 -3.106 -12.046 1.00 97.06 123 VAL A C 1
ATOM 950 O O . VAL A 1 123 ? 15.659 -2.132 -12.493 1.00 97.06 123 VAL A O 1
ATOM 953 N N . ASN A 1 124 ? 15.193 -4.343 -12.515 1.00 95.06 124 ASN A N 1
ATOM 954 C CA . ASN A 1 124 ? 15.919 -4.644 -13.737 1.00 95.06 124 ASN A CA 1
ATOM 955 C C . ASN A 1 124 ? 14.956 -4.911 -14.889 1.00 95.06 124 ASN A C 1
ATOM 957 O O . ASN A 1 124 ? 13.851 -5.431 -14.689 1.00 95.06 124 ASN A O 1
ATOM 961 N N . GLY A 1 125 ? 15.398 -4.585 -16.096 1.00 94.62 125 GLY A N 1
ATOM 962 C CA . GLY A 1 125 ? 14.586 -4.761 -17.288 1.00 94.62 125 GLY A CA 1
ATOM 963 C C . GLY A 1 125 ? 15.395 -4.739 -18.573 1.00 94.62 125 GLY A C 1
ATOM 964 O O . GLY A 1 125 ? 16.596 -4.467 -18.578 1.00 94.62 125 GLY A O 1
ATOM 965 N N . TYR A 1 126 ? 14.724 -5.041 -19.675 1.00 94.81 126 TYR A N 1
ATOM 966 C CA . TYR A 1 126 ? 15.324 -5.026 -20.999 1.00 94.81 126 TYR A CA 1
ATOM 967 C C . TYR A 1 126 ? 14.257 -4.729 -22.047 1.00 94.81 126 TYR A C 1
ATOM 969 O O . TYR A 1 126 ? 13.238 -5.421 -22.126 1.00 94.81 126 TYR A O 1
ATOM 977 N N . ASN A 1 127 ? 14.505 -3.707 -22.858 1.00 94.12 127 ASN A N 1
ATOM 978 C CA . ASN A 1 127 ? 13.677 -3.371 -23.999 1.00 94.12 127 ASN A CA 1
ATOM 979 C C . ASN A 1 127 ? 14.162 -4.161 -25.217 1.00 94.12 127 ASN A C 1
ATOM 981 O O . ASN A 1 127 ? 15.237 -3.902 -25.752 1.00 94.12 127 ASN A O 1
ATOM 985 N N . LEU A 1 128 ? 13.345 -5.117 -25.660 1.00 93.38 128 LEU A N 1
ATOM 986 C CA . LEU A 1 128 ? 13.649 -5.970 -26.810 1.00 93.38 128 LEU A CA 1
ATOM 987 C C . LEU A 1 128 ? 13.585 -5.232 -28.152 1.00 93.38 128 LEU A C 1
ATOM 989 O O . LEU A 1 128 ? 14.212 -5.680 -29.105 1.00 93.38 128 LEU A O 1
ATOM 993 N N . ALA A 1 129 ? 12.818 -4.144 -28.249 1.00 91.50 129 ALA A N 1
ATOM 994 C CA . ALA A 1 129 ? 12.718 -3.369 -29.484 1.00 91.50 129 ALA A CA 1
ATOM 995 C C . ALA A 1 129 ? 13.984 -2.535 -29.721 1.00 91.50 129 ALA A C 1
ATOM 997 O O . ALA A 1 129 ? 14.462 -2.450 -30.850 1.00 91.50 129 ALA A O 1
ATOM 998 N N . ASP A 1 130 ? 14.535 -1.973 -28.643 1.00 92.31 130 ASP A N 1
ATOM 999 C CA . ASP A 1 130 ? 15.700 -1.085 -28.693 1.00 92.31 130 ASP A CA 1
ATOM 1000 C C . ASP A 1 130 ? 17.025 -1.797 -28.360 1.00 92.31 130 ASP A C 1
ATOM 1002 O O . ASP A 1 130 ? 18.078 -1.173 -28.444 1.00 92.31 130 ASP A O 1
ATOM 1006 N N . ASP A 1 131 ? 16.989 -3.076 -27.964 1.00 94.50 131 ASP A N 1
ATOM 1007 C CA . ASP A 1 131 ? 18.147 -3.883 -27.533 1.00 94.50 131 ASP A CA 1
ATOM 1008 C C . ASP A 1 131 ? 18.926 -3.258 -26.352 1.00 94.50 131 ASP A C 1
ATOM 1010 O O . ASP A 1 131 ? 20.156 -3.297 -26.271 1.00 94.50 131 ASP A O 1
ATOM 1014 N N . THR A 1 132 ? 18.206 -2.653 -25.399 1.00 95.88 132 THR A N 1
ATOM 1015 C CA . THR A 1 132 ? 18.797 -1.892 -24.280 1.00 95.88 132 THR A CA 1
ATOM 1016 C C . THR A 1 132 ? 18.275 -2.322 -22.913 1.00 95.88 132 THR A C 1
ATOM 1018 O O . THR A 1 132 ? 17.113 -2.688 -22.751 1.00 95.88 132 THR A O 1
ATOM 1021 N N . ALA A 1 133 ? 19.134 -2.243 -21.891 1.00 95.19 133 ALA A N 1
ATOM 1022 C CA . ALA A 1 133 ? 18.728 -2.452 -20.503 1.00 95.19 133 ALA A CA 1
ATOM 1023 C C . ALA A 1 133 ? 17.834 -1.303 -20.009 1.00 95.19 133 ALA A C 1
ATOM 1025 O O . ALA A 1 133 ? 18.091 -0.133 -20.294 1.00 95.19 133 ALA A O 1
ATOM 1026 N N . THR A 1 134 ? 16.810 -1.638 -19.227 1.00 95.19 134 THR A N 1
ATOM 1027 C CA . THR A 1 134 ? 15.867 -0.681 -18.630 1.00 95.19 134 THR A CA 1
ATOM 1028 C C . THR A 1 134 ? 15.887 -0.837 -17.117 1.00 95.19 134 THR A C 1
ATOM 1030 O O . THR A 1 134 ? 14.909 -1.259 -16.499 1.00 95.19 134 THR A O 1
ATOM 1033 N N . ASP A 1 135 ? 17.044 -0.561 -16.530 1.00 95.44 135 ASP A N 1
ATOM 1034 C CA . ASP A 1 135 ? 17.246 -0.631 -15.089 1.00 95.44 135 ASP A CA 1
ATOM 1035 C C . ASP A 1 135 ? 16.871 0.702 -14.432 1.00 95.44 135 ASP A C 1
ATOM 1037 O O . ASP A 1 135 ? 17.109 1.777 -14.988 1.00 95.44 135 ASP A O 1
ATOM 1041 N N . TYR A 1 136 ? 16.301 0.642 -13.232 1.00 97.38 136 TYR A N 1
ATOM 1042 C CA . TYR A 1 136 ? 15.996 1.830 -12.440 1.00 97.38 136 TYR A CA 1
ATOM 1043 C C . TYR A 1 136 ? 16.090 1.529 -10.946 1.00 97.38 136 TYR A C 1
ATOM 1045 O O . TYR A 1 136 ? 15.680 0.455 -10.501 1.00 97.38 136 TYR A O 1
ATOM 1053 N N . SER A 1 137 ? 16.566 2.493 -10.156 1.00 97.25 137 SER A N 1
ATOM 1054 C CA . SER A 1 137 ? 16.556 2.404 -8.698 1.00 97.25 137 SER A CA 1
ATOM 1055 C C . SER A 1 137 ? 15.840 3.580 -8.035 1.00 97.25 137 SER A C 1
ATOM 1057 O O . SER A 1 137 ? 15.914 4.727 -8.475 1.00 97.25 137 SER A O 1
ATOM 1059 N N . ALA A 1 138 ? 15.090 3.274 -6.977 1.00 97.25 138 ALA A N 1
ATOM 1060 C CA . ALA A 1 138 ? 14.365 4.238 -6.163 1.00 97.25 138 ALA A CA 1
ATOM 1061 C C . ALA A 1 138 ? 14.867 4.178 -4.715 1.00 97.25 138 ALA A C 1
ATOM 1063 O O . ALA A 1 138 ? 14.840 3.123 -4.086 1.00 97.25 138 ALA A O 1
ATOM 1064 N N . ASP A 1 139 ? 15.283 5.327 -4.182 1.00 96.00 139 ASP A N 1
ATOM 1065 C CA . ASP A 1 139 ? 15.905 5.480 -2.855 1.00 96.00 139 ASP A CA 1
ATOM 1066 C C . ASP A 1 139 ? 15.127 6.428 -1.920 1.00 96.00 139 ASP A C 1
ATOM 1068 O O . ASP A 1 139 ? 15.515 6.675 -0.769 1.00 96.00 139 ASP A O 1
ATOM 1072 N N . ARG A 1 140 ? 14.026 7.000 -2.424 1.00 93.19 140 ARG A N 1
ATOM 1073 C CA . ARG A 1 140 ? 13.252 8.049 -1.757 1.00 93.19 140 ARG A CA 1
ATOM 1074 C C . ARG A 1 140 ? 11.755 7.909 -1.989 1.00 93.19 140 ARG A C 1
ATOM 1076 O O . ARG A 1 140 ? 11.293 7.506 -3.055 1.00 93.19 140 ARG A O 1
ATOM 1083 N N . LEU A 1 141 ? 11.000 8.288 -0.962 1.00 90.69 141 LEU A N 1
ATOM 1084 C CA . LEU A 1 141 ? 9.548 8.393 -1.021 1.00 90.69 141 LEU A CA 1
ATOM 1085 C C . LEU A 1 141 ? 9.157 9.728 -1.652 1.00 90.69 141 LEU A C 1
ATOM 1087 O O . LEU A 1 141 ? 9.752 10.757 -1.336 1.00 90.69 141 LEU A O 1
ATOM 1091 N N . ASP A 1 142 ? 8.131 9.692 -2.496 1.00 86.69 142 ASP A N 1
ATOM 1092 C CA . ASP A 1 142 ? 7.509 10.875 -3.080 1.00 86.69 142 ASP A CA 1
ATOM 1093 C C . ASP A 1 142 ? 5.975 10.794 -2.903 1.00 86.69 142 ASP A C 1
ATOM 1095 O O . ASP A 1 142 ? 5.360 9.829 -3.386 1.00 86.69 142 ASP A O 1
ATOM 1099 N N . PRO A 1 143 ? 5.351 11.728 -2.158 1.00 85.44 143 PRO A N 1
ATOM 1100 C CA . PRO A 1 143 ? 5.995 12.781 -1.365 1.00 85.44 143 PRO A CA 1
ATOM 1101 C C . PRO A 1 143 ? 6.800 12.206 -0.189 1.00 85.44 143 PRO A C 1
ATOM 1103 O O . PRO A 1 143 ? 6.479 11.145 0.356 1.00 85.44 143 PRO A O 1
ATOM 1106 N N . ALA A 1 144 ? 7.846 12.923 0.227 1.00 86.25 144 ALA A N 1
ATOM 1107 C CA . ALA A 1 144 ? 8.630 12.539 1.395 1.00 86.25 144 ALA A CA 1
ATOM 1108 C C . ALA A 1 144 ? 7.775 12.667 2.673 1.00 86.25 144 ALA A C 1
ATOM 1110 O O . ALA A 1 144 ? 7.145 13.707 2.888 1.00 86.25 144 ALA A O 1
ATOM 1111 N N . PRO A 1 145 ? 7.736 11.644 3.545 1.00 85.62 145 PRO A N 1
ATOM 1112 C CA . PRO A 1 145 ? 7.023 11.749 4.809 1.00 85.62 145 PRO A CA 1
ATOM 1113 C C . PRO A 1 145 ? 7.759 12.705 5.754 1.00 85.62 145 PRO A C 1
ATOM 1115 O O . PRO A 1 145 ? 8.974 12.885 5.677 1.00 85.62 145 PRO A O 1
ATOM 1118 N N . GLY A 1 146 ? 7.027 13.300 6.693 1.00 78.38 146 GLY A N 1
ATOM 1119 C CA . GLY A 1 146 ? 7.639 14.145 7.715 1.00 78.38 146 GLY A CA 1
ATOM 1120 C C . GLY A 1 146 ? 8.489 13.340 8.705 1.00 78.38 146 GLY A C 1
ATOM 1121 O O . GLY A 1 146 ? 7.991 12.395 9.319 1.00 78.38 146 GLY A O 1
ATOM 1122 N N . GLY A 1 147 ? 9.728 13.785 8.928 1.00 85.56 147 GLY A N 1
ATOM 1123 C CA . GLY A 1 147 ? 10.653 13.215 9.912 1.00 85.56 147 GLY A CA 1
ATOM 1124 C C . GLY A 1 147 ? 11.570 12.123 9.345 1.00 85.56 147 GLY A C 1
ATOM 1125 O O . GLY A 1 147 ? 11.874 12.126 8.156 1.00 85.56 147 GLY A O 1
ATOM 1126 N N . ALA A 1 148 ? 12.052 11.219 10.201 1.00 90.75 148 ALA A N 1
ATOM 1127 C CA . ALA A 1 148 ? 12.964 10.149 9.800 1.00 90.75 148 ALA A CA 1
ATOM 1128 C C . ALA A 1 148 ? 12.201 8.971 9.169 1.00 90.75 148 ALA A C 1
ATOM 1130 O O . ALA A 1 148 ? 11.202 8.491 9.718 1.00 90.75 148 ALA A O 1
ATOM 1131 N N . THR A 1 149 ? 12.688 8.515 8.014 1.00 94.75 149 THR A N 1
ATOM 1132 C CA . THR A 1 149 ? 12.185 7.350 7.270 1.00 94.75 149 THR A CA 1
ATOM 1133 C C . THR A 1 149 ? 12.892 6.069 7.704 1.00 94.75 149 THR A C 1
ATOM 1135 O O . THR A 1 149 ? 13.959 6.120 8.316 1.00 94.75 149 THR A O 1
ATOM 1138 N N . ALA A 1 150 ? 12.350 4.915 7.309 1.00 93.88 150 ALA A N 1
ATOM 1139 C CA . ALA A 1 150 ? 13.052 3.642 7.453 1.00 93.88 150 ALA A CA 1
ATOM 1140 C C . ALA A 1 150 ? 14.425 3.649 6.767 1.00 93.88 150 ALA A C 1
ATOM 1142 O O . ALA A 1 150 ? 15.410 3.255 7.376 1.00 93.88 150 ALA A O 1
ATOM 1143 N N . ALA A 1 151 ? 14.507 4.147 5.528 1.00 94.88 151 ALA A N 1
ATOM 1144 C CA . ALA A 1 151 ? 15.765 4.209 4.786 1.00 94.88 151 ALA A CA 1
ATOM 1145 C C . ALA A 1 151 ? 16.817 5.091 5.484 1.00 94.88 151 ALA A C 1
ATOM 1147 O O . ALA A 1 151 ? 17.997 4.755 5.476 1.00 94.88 151 ALA A O 1
ATOM 1148 N N . ALA A 1 152 ? 16.407 6.197 6.118 1.00 94.00 152 ALA A N 1
ATOM 1149 C CA . ALA A 1 152 ? 17.308 6.998 6.947 1.00 94.00 152 ALA A CA 1
ATOM 1150 C C . ALA A 1 152 ? 17.763 6.224 8.195 1.00 94.00 152 ALA A C 1
ATOM 1152 O O . ALA A 1 152 ? 18.957 6.145 8.453 1.00 94.00 152 ALA A O 1
ATOM 1153 N N . ALA A 1 153 ? 16.834 5.576 8.906 1.00 94.06 153 ALA A N 1
ATOM 1154 C CA . ALA A 1 153 ? 17.161 4.774 10.085 1.00 94.06 153 ALA A CA 1
ATOM 1155 C C . ALA A 1 153 ? 18.103 3.596 9.767 1.00 94.06 153 ALA A C 1
ATOM 1157 O O . ALA A 1 153 ? 19.004 3.309 10.548 1.00 94.06 153 ALA A O 1
ATOM 1158 N N . LEU A 1 154 ? 17.931 2.931 8.619 1.00 95.94 154 LEU A N 1
ATOM 1159 C CA . LEU A 1 154 ? 18.831 1.869 8.158 1.00 95.94 154 LEU A CA 1
ATOM 1160 C C . LEU A 1 154 ? 20.245 2.393 7.890 1.00 95.94 154 LEU A C 1
ATOM 1162 O O . LEU A 1 154 ? 21.208 1.756 8.311 1.00 95.94 154 LEU A O 1
ATOM 1166 N N . ARG A 1 155 ? 20.373 3.557 7.236 1.00 95.31 155 ARG A N 1
ATOM 1167 C CA . ARG A 1 155 ? 21.671 4.212 7.006 1.00 95.31 155 ARG A CA 1
ATOM 1168 C C . ARG A 1 155 ? 22.363 4.571 8.318 1.00 95.31 155 ARG A C 1
ATOM 1170 O O . ARG A 1 155 ? 23.530 4.242 8.494 1.00 95.31 155 ARG A O 1
ATOM 1177 N N . ASP A 1 156 ? 21.630 5.148 9.269 1.00 94.94 156 ASP A N 1
ATOM 1178 C CA . ASP A 1 156 ? 22.171 5.507 10.587 1.00 94.94 156 ASP A CA 1
ATOM 1179 C C . ASP A 1 156 ? 22.668 4.279 11.374 1.00 94.94 156 ASP A C 1
ATOM 1181 O O . ASP A 1 156 ? 23.628 4.370 12.140 1.00 94.94 156 ASP A O 1
ATOM 1185 N N . LEU A 1 157 ? 22.034 3.118 11.177 1.00 95.75 157 LEU A N 1
ATOM 1186 C CA . LEU A 1 157 ? 22.435 1.839 11.776 1.00 95.75 157 LEU A CA 1
ATOM 1187 C C . LEU A 1 157 ? 23.558 1.123 11.004 1.00 95.75 157 LEU A C 1
ATOM 1189 O O . LEU A 1 157 ? 24.074 0.114 11.486 1.00 95.75 157 LEU A O 1
ATOM 1193 N N . GLY A 1 158 ? 23.933 1.610 9.817 1.00 96.00 158 GLY A N 1
ATOM 1194 C CA . GLY A 1 158 ? 24.881 0.943 8.921 1.00 96.00 158 GLY A CA 1
ATOM 1195 C C . GLY A 1 158 ? 24.334 -0.344 8.290 1.00 96.00 158 GLY A C 1
ATOM 1196 O O . GLY A 1 158 ? 25.108 -1.225 7.924 1.00 96.00 158 GLY A O 1
ATOM 1197 N N . TRP A 1 159 ? 23.009 -0.486 8.187 1.00 95.62 159 TRP A N 1
ATOM 1198 C CA . TRP A 1 159 ? 22.313 -1.651 7.617 1.00 95.62 159 TRP A CA 1
ATOM 1199 C C . TRP A 1 159 ? 21.782 -1.358 6.212 1.00 95.62 159 TRP A C 1
ATOM 1201 O O . TRP A 1 159 ? 20.633 -1.650 5.871 1.00 95.62 159 TRP A O 1
ATOM 1211 N N . GLU A 1 160 ? 22.619 -0.724 5.399 1.00 95.69 160 GLU A N 1
ATOM 1212 C CA . GLU A 1 160 ? 22.285 -0.384 4.022 1.00 95.69 160 GLU A CA 1
ATOM 1213 C C . GLU A 1 160 ? 22.037 -1.650 3.199 1.00 95.69 160 GLU A C 1
ATOM 1215 O O . GLU A 1 160 ? 22.749 -2.650 3.310 1.00 95.69 160 GLU A O 1
ATOM 1220 N N . SER A 1 161 ? 20.989 -1.619 2.382 1.00 95.31 161 SER A N 1
ATOM 1221 C CA . SER A 1 161 ? 20.601 -2.749 1.548 1.00 95.31 161 SER A CA 1
ATOM 1222 C C . SER A 1 161 ? 19.827 -2.292 0.318 1.00 95.31 161 SER A C 1
ATOM 1224 O O . SER A 1 161 ? 18.929 -1.448 0.392 1.00 95.31 161 SER A O 1
ATOM 1226 N N . THR A 1 162 ? 20.166 -2.892 -0.819 1.00 96.25 162 THR A N 1
ATOM 1227 C CA . THR A 1 162 ? 19.409 -2.758 -2.062 1.00 96.25 162 THR A CA 1
ATOM 1228 C C . THR A 1 162 ? 18.573 -4.011 -2.255 1.00 96.25 162 THR A C 1
ATOM 1230 O O . THR A 1 162 ? 19.103 -5.119 -2.373 1.00 96.25 162 THR A O 1
ATOM 1233 N N . GLU A 1 163 ? 17.261 -3.841 -2.322 1.00 94.88 163 GLU A N 1
ATOM 1234 C CA . GLU A 1 163 ? 16.354 -4.909 -2.711 1.00 94.88 163 GLU A CA 1
ATOM 1235 C C . GLU A 1 163 ? 16.169 -4.908 -4.230 1.00 94.88 163 GLU A C 1
ATOM 1237 O O . GLU A 1 163 ? 15.895 -3.874 -4.836 1.00 94.88 163 GLU A O 1
ATOM 1242 N N . ARG A 1 164 ? 16.278 -6.084 -4.855 1.00 95.06 164 ARG A N 1
ATOM 1243 C CA . ARG A 1 164 ? 15.939 -6.273 -6.270 1.00 95.06 164 ARG A CA 1
ATOM 1244 C C . ARG A 1 164 ? 14.508 -6.769 -6.408 1.00 95.06 164 ARG A C 1
ATOM 1246 O O . ARG A 1 164 ? 14.190 -7.853 -5.924 1.00 95.06 164 ARG A O 1
ATOM 1253 N N . VAL A 1 165 ? 13.678 -6.007 -7.113 1.00 93.19 165 VAL A N 1
ATOM 1254 C CA . VAL A 1 165 ? 12.292 -6.358 -7.430 1.00 93.19 165 VAL A CA 1
ATOM 1255 C C . VAL A 1 165 ? 12.299 -7.384 -8.569 1.00 93.19 165 VAL A C 1
ATOM 1257 O O . VAL A 1 165 ? 12.672 -7.041 -9.691 1.00 93.19 165 VAL A O 1
ATOM 1260 N N . PRO A 1 166 ? 11.912 -8.648 -8.320 1.00 84.38 166 PRO A N 1
ATOM 1261 C CA . PRO A 1 166 ? 12.111 -9.715 -9.300 1.00 84.38 166 PRO A CA 1
ATOM 1262 C C . PRO A 1 166 ? 11.056 -9.718 -10.412 1.00 84.38 166 PRO A C 1
ATOM 1264 O O . PRO A 1 166 ? 11.315 -10.215 -11.505 1.00 84.38 166 PRO A O 1
ATOM 1267 N N . GLN A 1 167 ? 9.845 -9.233 -10.122 1.00 87.94 167 GLN A N 1
ATOM 1268 C CA . GLN A 1 167 ? 8.711 -9.207 -11.042 1.00 87.94 167 GLN A CA 1
ATOM 1269 C C . GLN A 1 167 ? 7.789 -8.020 -10.719 1.00 87.94 167 GLN A C 1
ATOM 1271 O O . GLN A 1 167 ? 7.618 -7.694 -9.541 1.00 87.94 167 GLN A O 1
ATOM 1276 N N . PRO A 1 168 ? 7.111 -7.440 -11.723 1.00 87.88 168 PRO A N 1
ATOM 1277 C CA . PRO A 1 168 ? 7.221 -7.749 -13.154 1.00 87.88 168 PRO A CA 1
ATOM 1278 C C . PRO A 1 168 ? 8.560 -7.290 -13.757 1.00 87.88 168 PRO A C 1
ATOM 1280 O O . PRO A 1 168 ? 9.141 -6.310 -13.301 1.00 87.88 168 PRO A O 1
ATOM 1283 N N . PHE A 1 169 ? 9.028 -7.988 -14.794 1.00 89.00 169 PHE A N 1
ATOM 1284 C CA . PHE A 1 169 ? 10.163 -7.526 -15.599 1.00 89.00 169 PHE A CA 1
ATOM 1285 C C . PHE A 1 169 ? 9.779 -6.249 -16.356 1.00 89.00 169 PHE A C 1
ATOM 1287 O O . PHE A 1 169 ? 8.728 -6.217 -17.002 1.00 89.00 169 PHE A O 1
ATOM 1294 N N . ALA A 1 170 ? 10.603 -5.205 -16.265 1.00 93.31 170 ALA A N 1
ATOM 1295 C CA . ALA A 1 170 ? 10.356 -3.963 -16.986 1.00 93.31 170 ALA A CA 1
ATOM 1296 C C . ALA A 1 170 ? 10.762 -4.105 -18.458 1.00 93.31 170 ALA A C 1
ATOM 1298 O O . ALA A 1 170 ? 11.858 -4.568 -18.772 1.00 93.31 170 ALA A O 1
ATOM 1299 N N . ARG A 1 171 ? 9.862 -3.711 -19.358 1.00 93.00 171 ARG A N 1
ATOM 1300 C CA . ARG A 1 171 ? 10.061 -3.744 -20.817 1.00 93.00 171 ARG A CA 1
ATOM 1301 C C . ARG A 1 171 ? 10.459 -2.381 -21.379 1.00 93.00 171 ARG A C 1
ATOM 1303 O O . ARG A 1 171 ? 10.837 -2.278 -22.539 1.00 93.00 171 ARG A O 1
ATOM 1310 N N . SER A 1 172 ? 10.336 -1.332 -20.572 1.00 93.94 172 SER A N 1
ATOM 1311 C CA . SER A 1 172 ? 10.691 0.042 -20.914 1.00 93.94 172 SER A CA 1
ATOM 1312 C C . SER A 1 172 ? 11.232 0.765 -19.683 1.00 93.94 172 SER A C 1
ATOM 1314 O O . SER A 1 172 ? 10.940 0.390 -18.543 1.00 93.94 172 SER A O 1
ATOM 1316 N N . SER A 1 173 ? 11.984 1.846 -19.892 1.00 94.56 173 SER A N 1
ATOM 1317 C CA . SER A 1 173 ? 12.495 2.675 -18.792 1.00 94.56 173 SER A CA 1
ATOM 1318 C C . SER A 1 173 ? 11.369 3.296 -17.957 1.00 94.56 173 SER A C 1
ATOM 1320 O O . SER A 1 173 ? 11.506 3.429 -16.743 1.00 94.56 173 SER A O 1
ATOM 1322 N N . ALA A 1 174 ? 10.230 3.614 -18.584 1.00 94.62 174 ALA A N 1
ATOM 1323 C CA . ALA A 1 174 ? 9.052 4.131 -17.891 1.00 94.62 174 ALA A CA 1
ATOM 1324 C C . ALA A 1 174 ? 8.422 3.079 -16.960 1.00 94.62 174 ALA A C 1
ATOM 1326 O O . ALA A 1 174 ? 8.027 3.402 -15.840 1.00 94.62 174 ALA A O 1
ATOM 1327 N N . GLU A 1 175 ? 8.360 1.812 -17.389 1.00 95.12 175 GLU A N 1
ATOM 1328 C CA . GLU A 1 175 ? 7.929 0.711 -16.521 1.00 95.12 175 GLU A CA 1
ATOM 1329 C C . GLU A 1 175 ? 8.905 0.505 -15.358 1.00 95.12 175 GLU A C 1
ATOM 1331 O O . GLU A 1 175 ? 8.469 0.375 -14.215 1.00 95.12 175 GLU A O 1
ATOM 1336 N N . ALA A 1 176 ? 10.214 0.518 -15.630 1.00 95.88 176 ALA A N 1
ATOM 1337 C CA . ALA A 1 176 ? 11.246 0.330 -14.611 1.00 95.88 176 ALA A CA 1
ATOM 1338 C C . ALA A 1 176 ? 11.154 1.385 -13.504 1.00 95.88 176 ALA A C 1
ATOM 1340 O O . ALA A 1 176 ? 11.120 1.043 -12.319 1.00 95.88 176 ALA A O 1
ATOM 1341 N N . GLU A 1 177 ? 11.025 2.658 -13.890 1.00 96.12 177 GLU A N 1
ATOM 1342 C CA . GLU A 1 177 ? 10.816 3.759 -12.954 1.00 96.12 177 GLU A CA 1
ATOM 1343 C C . GLU A 1 177 ? 9.527 3.579 -12.143 1.00 96.12 177 GLU A C 1
ATOM 1345 O O . GLU A 1 177 ? 9.549 3.652 -10.909 1.00 96.12 177 GLU A O 1
ATOM 1350 N N . ALA A 1 178 ? 8.404 3.311 -12.815 1.00 95.44 178 ALA A N 1
ATOM 1351 C CA . ALA A 1 178 ? 7.112 3.168 -12.156 1.00 95.44 178 ALA A CA 1
ATOM 1352 C C . ALA A 1 178 ? 7.112 2.018 -11.136 1.00 95.44 178 ALA A C 1
ATOM 1354 O O . ALA A 1 178 ? 6.649 2.194 -10.006 1.00 95.44 178 ALA A O 1
ATOM 1355 N N . TYR A 1 179 ? 7.665 0.861 -11.505 1.00 96.00 179 TYR A N 1
ATOM 1356 C CA . TYR A 1 179 ? 7.712 -0.327 -10.655 1.00 96.00 179 TYR A CA 1
ATOM 1357 C C . TYR A 1 179 ? 8.665 -0.149 -9.470 1.00 96.00 179 TYR A C 1
ATOM 1359 O O . TYR A 1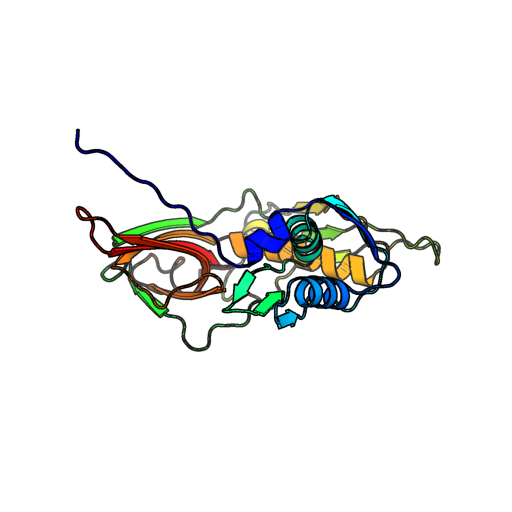 179 ? 8.300 -0.497 -8.344 1.00 96.00 179 TYR A O 1
ATOM 1367 N N . ALA A 1 180 ? 9.846 0.442 -9.678 1.00 96.44 180 ALA A N 1
ATOM 1368 C CA . ALA A 1 180 ? 10.819 0.659 -8.608 1.00 96.44 180 ALA A CA 1
ATOM 1369 C C . ALA A 1 180 ? 10.269 1.633 -7.560 1.00 96.44 180 ALA A C 1
ATOM 1371 O O . ALA A 1 180 ? 10.274 1.338 -6.362 1.00 96.44 180 ALA A O 1
ATOM 1372 N N . ARG A 1 181 ? 9.699 2.759 -8.012 1.00 95.94 181 ARG A N 1
ATOM 1373 C CA . ARG A 1 181 ? 9.058 3.742 -7.128 1.00 95.94 181 ARG A CA 1
ATOM 1374 C C . ARG A 1 181 ? 7.863 3.148 -6.392 1.00 95.94 181 ARG A C 1
ATOM 1376 O O . ARG A 1 181 ? 7.714 3.377 -5.193 1.00 95.94 181 ARG A O 1
ATOM 1383 N N . ALA A 1 182 ? 7.022 2.374 -7.078 1.00 95.38 182 ALA A N 1
ATOM 1384 C CA . ALA A 1 182 ? 5.881 1.699 -6.468 1.00 95.38 182 ALA A CA 1
ATOM 1385 C C . ALA A 1 182 ? 6.310 0.705 -5.377 1.00 95.38 182 ALA A C 1
ATOM 1387 O O . ALA A 1 182 ? 5.700 0.661 -4.305 1.00 95.38 182 ALA A O 1
ATOM 1388 N N . HIS A 1 183 ? 7.362 -0.076 -5.625 1.00 95.50 183 HIS A N 1
ATOM 1389 C CA . HIS A 1 183 ? 7.878 -1.035 -4.653 1.00 95.50 183 HIS A CA 1
ATOM 1390 C C . HIS A 1 183 ? 8.437 -0.336 -3.412 1.00 95.50 183 HIS A C 1
ATOM 1392 O O . HIS A 1 183 ? 7.990 -0.613 -2.293 1.00 95.50 183 HIS A O 1
ATOM 1398 N N . PHE A 1 184 ? 9.325 0.640 -3.623 1.00 96.12 184 PHE A N 1
ATOM 1399 C CA . PHE A 1 184 ? 9.932 1.417 -2.546 1.00 96.12 184 PHE A CA 1
ATOM 1400 C C . PHE A 1 184 ? 8.866 2.125 -1.700 1.00 96.12 184 PHE A C 1
ATOM 1402 O O . PHE A 1 184 ? 8.884 2.082 -0.468 1.00 96.12 184 PHE A O 1
ATOM 1409 N N . ARG A 1 185 ? 7.859 2.718 -2.357 1.00 94.62 185 ARG A N 1
ATOM 1410 C CA . ARG A 1 185 ? 6.743 3.397 -1.689 1.00 94.62 185 ARG A CA 1
ATOM 1411 C C . ARG A 1 185 ? 5.920 2.461 -0.815 1.00 94.62 185 ARG A C 1
ATOM 1413 O O . ARG A 1 185 ? 5.620 2.807 0.330 1.00 94.62 185 ARG A O 1
ATOM 1420 N N . ARG A 1 186 ? 5.581 1.274 -1.317 1.00 93.19 186 ARG A N 1
ATOM 1421 C CA . ARG A 1 186 ? 4.795 0.277 -0.579 1.00 93.19 186 ARG A CA 1
ATOM 1422 C C . ARG A 1 186 ? 5.477 -0.171 0.703 1.00 93.19 186 ARG A C 1
ATOM 1424 O O . ARG A 1 186 ? 4.811 -0.305 1.730 1.00 93.19 186 ARG A O 1
ATOM 1431 N N . GLN A 1 187 ? 6.779 -0.429 0.630 1.00 93.62 187 GLN A N 1
ATOM 1432 C CA . GLN A 1 187 ? 7.573 -0.832 1.785 1.00 93.62 187 GLN A CA 1
ATOM 1433 C C . GLN A 1 187 ? 7.745 0.322 2.761 1.00 93.62 187 GLN A C 1
ATOM 1435 O O . GLN A 1 187 ? 7.384 0.181 3.931 1.00 93.62 187 GLN A O 1
ATOM 1440 N N . GLY A 1 188 ? 8.177 1.485 2.267 1.00 94.12 188 GLY A N 1
ATOM 1441 C CA . GLY A 1 188 ? 8.419 2.657 3.099 1.00 94.12 188 GLY A CA 1
ATOM 1442 C C . GLY A 1 188 ? 7.179 3.096 3.876 1.00 94.12 188 GLY A C 1
ATOM 1443 O O . GLY A 1 188 ? 7.279 3.396 5.061 1.00 94.12 188 GLY A O 1
ATOM 1444 N N . ARG A 1 189 ? 5.977 3.037 3.277 1.00 92.75 189 ARG A N 1
ATOM 1445 C CA . ARG A 1 189 ? 4.707 3.339 3.975 1.00 92.75 189 ARG A CA 1
ATOM 1446 C C . ARG A 1 189 ? 4.408 2.400 5.146 1.00 92.75 189 ARG A C 1
ATOM 1448 O O . ARG A 1 189 ? 3.655 2.784 6.032 1.00 92.75 189 ARG A O 1
ATOM 1455 N N . ARG A 1 190 ? 4.956 1.182 5.151 1.00 93.25 190 ARG A N 1
ATOM 1456 C CA . ARG A 1 190 ? 4.772 0.177 6.214 1.00 93.25 190 ARG A CA 1
ATOM 1457 C C . ARG A 1 190 ? 5.845 0.242 7.296 1.00 93.25 190 ARG A C 1
ATOM 1459 O O . ARG A 1 190 ? 5.810 -0.601 8.187 1.00 93.25 190 ARG A O 1
ATOM 1466 N N . PHE A 1 191 ? 6.748 1.226 7.242 1.00 94.88 191 PHE A N 1
ATOM 1467 C CA . PHE A 1 191 ? 7.745 1.438 8.289 1.00 94.88 191 PHE A CA 1
ATOM 1468 C C . PHE A 1 191 ? 7.089 1.501 9.667 1.00 94.88 191 PHE A C 1
ATOM 1470 O O . PHE A 1 191 ? 7.483 0.770 10.572 1.00 94.88 191 PHE A O 1
ATOM 1477 N N . ILE A 1 192 ? 6.042 2.320 9.802 1.00 95.44 192 ILE A N 1
ATOM 1478 C CA . ILE A 1 192 ? 5.186 2.328 10.981 1.00 95.44 192 ILE A CA 1
ATOM 1479 C C . ILE A 1 192 ? 3.828 1.784 10.572 1.00 95.44 192 ILE A C 1
ATOM 1481 O O . ILE A 1 192 ? 3.206 2.272 9.628 1.00 95.44 192 ILE A O 1
ATOM 1485 N N . SER A 1 193 ? 3.355 0.773 11.288 1.00 96.31 193 SER A N 1
ATOM 1486 C CA . SER A 1 193 ? 2.032 0.197 11.076 1.00 96.31 193 SER A CA 1
ATOM 1487 C C . SER A 1 193 ? 1.359 -0.138 12.396 1.00 96.31 193 SER A C 1
ATOM 1489 O O . SER A 1 193 ? 2.002 -0.195 13.446 1.00 96.31 193 SER A O 1
ATOM 1491 N N . GLY A 1 194 ? 0.048 -0.343 12.365 1.00 96.81 194 GLY A N 1
ATOM 1492 C CA . GLY A 1 194 ? -0.660 -0.736 13.567 1.00 96.81 194 GLY A CA 1
ATOM 1493 C C . GLY A 1 194 ? -2.110 -1.124 13.376 1.00 96.81 194 GLY A C 1
ATOM 1494 O O . GLY A 1 194 ? -2.701 -0.903 12.319 1.00 96.81 194 GLY A O 1
ATOM 1495 N N . ASP A 1 195 ? -2.663 -1.691 14.443 1.00 98.19 195 ASP A N 1
ATOM 1496 C CA . ASP A 1 195 ? -4.084 -1.972 14.595 1.00 98.19 195 ASP A CA 1
ATOM 1497 C C . ASP A 1 195 ? -4.658 -1.042 15.667 1.00 98.19 195 ASP A C 1
ATOM 1499 O O . ASP A 1 195 ? -4.104 -0.933 16.768 1.00 98.19 195 ASP A O 1
ATOM 1503 N N . LEU A 1 196 ? -5.778 -0.395 15.355 1.00 98.00 196 LEU A N 1
ATOM 1504 C CA . LEU A 1 196 ? -6.517 0.454 16.284 1.00 98.00 196 LEU A CA 1
ATOM 1505 C C . LEU A 1 196 ? -7.946 -0.068 16.434 1.00 98.00 196 LEU A C 1
ATOM 1507 O O . LEU A 1 196 ? -8.559 -0.517 15.467 1.00 98.00 196 LEU A O 1
ATOM 1511 N N . VAL A 1 197 ? -8.485 0.025 17.643 1.00 97.62 197 VAL A N 1
ATOM 1512 C CA . VAL A 1 197 ? -9.911 -0.166 17.917 1.00 97.62 197 VAL A CA 1
ATOM 1513 C C . VAL A 1 197 ? -10.428 1.123 18.521 1.00 97.62 197 VAL A C 1
ATOM 1515 O O . VAL A 1 197 ? -9.931 1.554 19.559 1.00 97.62 197 VAL A O 1
ATOM 1518 N N . CYS A 1 198 ? -11.409 1.736 17.875 1.00 95.69 198 CYS A N 1
ATOM 1519 C CA . CYS A 1 198 ? -11.989 3.012 18.273 1.00 95.69 198 CYS A CA 1
ATOM 1520 C C . CYS A 1 198 ? -13.446 2.828 18.686 1.00 95.69 198 CYS A C 1
ATOM 1522 O O . CYS A 1 198 ? -14.138 1.939 18.170 1.00 95.69 198 CYS A O 1
ATOM 1524 N N . ARG A 1 199 ? -13.925 3.704 19.575 1.00 92.00 199 ARG A N 1
ATOM 1525 C CA . ARG A 1 199 ? -15.363 3.835 19.824 1.00 92.00 199 ARG A CA 1
ATOM 1526 C C . ARG A 1 199 ? -16.030 4.235 18.506 1.00 92.00 199 ARG A C 1
ATOM 1528 O O . ARG A 1 199 ? -15.540 5.134 17.834 1.00 92.00 199 ARG A O 1
ATOM 1535 N N . GLY A 1 200 ? -17.070 3.500 18.121 1.00 89.25 200 GLY A N 1
ATOM 1536 C CA . GLY A 1 200 ? -17.540 3.398 16.744 1.00 89.25 200 GLY A CA 1
ATOM 1537 C C . GLY A 1 200 ? -17.654 4.715 15.979 1.00 89.25 200 GLY A C 1
ATOM 1538 O O . GLY A 1 200 ? -18.403 5.611 16.357 1.00 89.25 200 GLY A O 1
ATOM 1539 N N . GLU A 1 201 ? -16.938 4.772 14.862 1.00 94.44 201 GLU A N 1
ATOM 1540 C CA . GLU A 1 201 ? -16.756 5.959 14.044 1.00 94.44 201 GLU A CA 1
ATOM 1541 C C . GLU A 1 201 ? -17.153 5.632 12.596 1.00 94.44 201 GLU A C 1
ATOM 1543 O O . GLU A 1 201 ? -16.367 5.043 11.850 1.00 94.44 201 GLU A O 1
ATOM 1548 N N . PRO A 1 202 ? -18.395 5.939 12.191 1.00 94.56 202 PRO A N 1
ATOM 1549 C CA . PRO A 1 202 ? -18.928 5.538 10.892 1.00 94.56 202 PRO A CA 1
ATOM 1550 C C . PRO A 1 202 ? -18.356 6.346 9.722 1.00 94.56 202 PRO A C 1
ATOM 1552 O O . PRO A 1 202 ? -18.526 5.936 8.577 1.00 94.56 202 PRO A O 1
ATOM 1555 N N . SER A 1 203 ? -17.697 7.484 9.972 1.00 93.62 203 SER A N 1
ATOM 1556 C CA . SER A 1 203 ? -17.117 8.293 8.895 1.00 93.62 203 SER A CA 1
ATOM 1557 C C . SER A 1 203 ? -15.804 7.715 8.352 1.00 93.62 203 SER A C 1
ATOM 1559 O O . SER A 1 203 ? -15.353 8.109 7.272 1.00 93.62 203 SER A O 1
ATOM 1561 N N . LEU A 1 204 ? -15.165 6.789 9.075 1.00 95.25 204 LEU A N 1
ATOM 1562 C CA . LEU A 1 204 ? -13.893 6.198 8.669 1.00 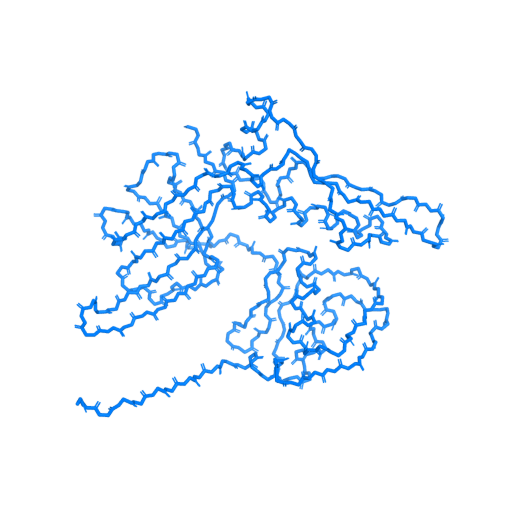95.25 204 LEU A CA 1
ATOM 1563 C C . LEU A 1 204 ? -14.072 5.127 7.598 1.00 95.25 204 LEU A C 1
ATOM 1565 O O . LEU A 1 204 ? -14.913 4.243 7.691 1.00 95.25 204 LEU A O 1
ATOM 1569 N N . SER A 1 205 ? -13.201 5.152 6.597 1.00 94.38 205 SER A N 1
ATOM 1570 C CA . SER A 1 205 ? -13.129 4.132 5.555 1.00 94.38 205 SER A CA 1
ATOM 1571 C C . SER A 1 205 ? -11.688 3.982 5.068 1.00 94.38 205 SER A C 1
ATOM 1573 O O . SER A 1 205 ? -10.826 4.809 5.372 1.00 94.38 205 SER A O 1
ATOM 1575 N N . SER A 1 206 ? -11.399 2.900 4.339 1.00 93.75 206 SER A N 1
ATOM 1576 C CA . SER A 1 206 ? -10.080 2.718 3.719 1.00 93.75 206 SER A CA 1
ATOM 1577 C C . SER A 1 206 ? -9.769 3.888 2.780 1.00 93.75 206 SER A C 1
ATOM 1579 O O . SER A 1 206 ? -10.598 4.254 1.947 1.00 93.75 206 SER A O 1
ATOM 1581 N N . GLY A 1 207 ? -8.568 4.447 2.910 1.00 92.56 207 GLY A N 1
ATOM 1582 C CA . GLY A 1 207 ? -8.092 5.610 2.163 1.00 92.56 207 GLY A CA 1
ATOM 1583 C C . GLY A 1 207 ? -8.208 6.941 2.888 1.00 92.56 207 GLY A C 1
ATOM 1584 O O . GLY A 1 207 ? -7.516 7.871 2.493 1.00 92.56 207 GLY A O 1
ATOM 1585 N N . ARG A 1 208 ? -9.023 7.033 3.946 1.00 94.88 208 ARG A N 1
ATOM 1586 C CA . ARG A 1 208 ? -9.019 8.207 4.828 1.00 94.88 208 ARG A CA 1
ATOM 1587 C C . ARG A 1 208 ? -7.757 8.254 5.676 1.00 94.88 208 ARG A C 1
ATOM 1589 O O . ARG A 1 208 ? -7.074 7.238 5.852 1.00 94.88 208 ARG A O 1
ATOM 1596 N N . GLU A 1 209 ? -7.491 9.418 6.244 1.00 96.69 209 GLU A N 1
ATOM 1597 C CA . GLU A 1 209 ? -6.419 9.596 7.215 1.00 96.69 209 GLU A CA 1
ATOM 1598 C C . GLU A 1 209 ? -6.973 9.878 8.616 1.00 96.69 209 GLU A C 1
ATOM 1600 O O . GLU A 1 209 ? -8.087 10.375 8.795 1.00 96.69 209 GLU A O 1
ATOM 1605 N N . ILE A 1 210 ? -6.184 9.524 9.627 1.00 97.00 210 ILE A N 1
ATOM 1606 C CA . ILE A 1 210 ? -6.439 9.852 11.031 1.00 97.00 210 ILE A CA 1
ATOM 1607 C C . ILE A 1 210 ? -5.263 10.654 11.578 1.00 97.00 210 ILE A C 1
ATOM 1609 O O . ILE A 1 210 ? -4.120 10.374 11.217 1.00 97.00 210 ILE A O 1
ATOM 1613 N N . ASP A 1 211 ? -5.513 11.592 12.487 1.00 96.38 211 ASP A N 1
ATOM 1614 C CA . ASP A 1 211 ? -4.463 12.228 13.285 1.00 96.38 211 ASP A CA 1
ATOM 1615 C C . ASP A 1 211 ? -4.407 11.577 14.670 1.00 96.38 211 ASP A C 1
ATOM 1617 O O . ASP A 1 211 ? -5.275 11.795 15.518 1.00 96.38 211 ASP A O 1
ATOM 1621 N N . LEU A 1 212 ? -3.405 10.719 14.883 1.00 96.62 212 LEU A N 1
ATOM 1622 C CA . LEU A 1 212 ? -3.271 9.941 16.108 1.00 96.62 212 LEU A CA 1
ATOM 1623 C C . LEU A 1 212 ? -2.485 10.708 17.178 1.00 96.62 212 LEU A C 1
ATOM 1625 O O . LEU A 1 212 ? -1.310 11.045 17.010 1.00 96.62 212 LEU A O 1
ATOM 1629 N N . SER A 1 213 ? -3.114 10.873 18.336 1.00 96.56 213 SER A N 1
ATOM 1630 C CA . SER A 1 213 ? -2.585 11.540 19.525 1.00 96.56 213 SER A CA 1
ATOM 1631 C C . SER A 1 213 ? -2.660 10.636 20.767 1.00 96.56 213 SER A C 1
ATOM 1633 O O . SER A 1 213 ? -3.097 9.485 20.702 1.00 96.56 213 SER A O 1
ATOM 1635 N N . GLY A 1 214 ? -2.156 11.113 21.910 1.00 94.56 214 GLY A N 1
ATOM 1636 C CA . GLY A 1 214 ? -2.146 10.347 23.168 1.00 94.56 214 GLY A CA 1
ATOM 1637 C C . GLY A 1 214 ? -1.151 9.174 23.213 1.00 94.56 214 GLY A C 1
ATOM 1638 O O . GLY A 1 214 ? -1.109 8.453 24.207 1.00 94.56 214 GLY A O 1
ATOM 1639 N N . VAL A 1 215 ? -0.346 8.991 22.162 1.00 94.44 215 VAL A N 1
ATOM 1640 C CA . VAL A 1 215 ? 0.743 8.003 22.058 1.00 94.44 215 VAL A CA 1
ATOM 1641 C C . VAL A 1 215 ? 2.117 8.666 22.227 1.00 94.44 215 VAL A C 1
ATOM 1643 O O . VAL A 1 215 ? 2.225 9.889 22.317 1.00 94.44 215 VAL A O 1
ATOM 1646 N N . SER A 1 216 ? 3.188 7.862 22.245 1.00 92.50 216 SER A N 1
ATOM 1647 C CA . SER A 1 216 ? 4.574 8.356 22.280 1.00 92.50 216 SER A CA 1
ATOM 1648 C C . SER A 1 216 ? 4.834 9.439 21.212 1.00 92.50 216 SER A C 1
ATOM 1650 O O . SER A 1 216 ? 4.351 9.294 20.084 1.00 92.50 216 SER A O 1
ATOM 1652 N N . PRO A 1 217 ? 5.641 10.484 21.500 1.00 91.38 217 PRO A N 1
ATOM 1653 C CA . PRO A 1 217 ? 5.947 11.562 20.555 1.00 91.38 217 PRO A CA 1
ATOM 1654 C C . PRO A 1 217 ? 6.458 11.116 19.18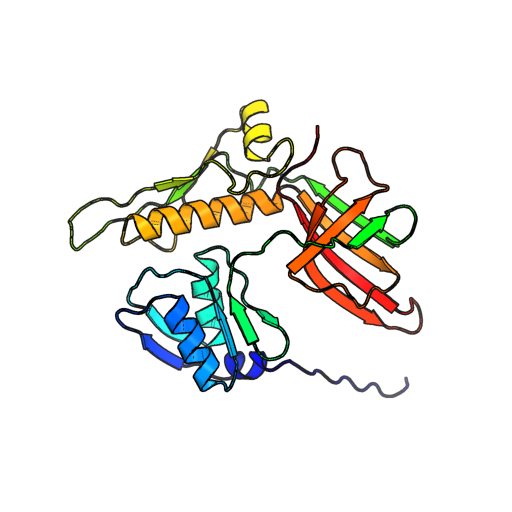1 1.00 91.38 217 PRO A C 1
ATOM 1656 O O . PRO A 1 217 ? 6.213 11.815 18.199 1.00 91.38 217 PRO A O 1
ATOM 1659 N N . ARG A 1 218 ? 7.118 9.954 19.095 1.00 91.25 218 ARG A N 1
ATOM 1660 C CA . ARG A 1 218 ? 7.580 9.377 17.823 1.00 91.25 218 ARG A CA 1
ATOM 1661 C C . ARG A 1 218 ? 6.443 8.772 16.999 1.00 91.25 218 ARG A C 1
ATOM 1663 O O . ARG A 1 218 ? 6.468 8.799 15.776 1.00 91.25 218 ARG A O 1
ATOM 1670 N N . LEU A 1 219 ? 5.418 8.248 17.663 1.00 92.81 219 LEU A N 1
ATOM 1671 C CA . LEU A 1 219 ? 4.323 7.508 17.034 1.00 92.81 219 LEU A CA 1
ATOM 1672 C C . LEU A 1 219 ? 3.083 8.367 16.758 1.00 92.81 219 LEU A C 1
ATOM 1674 O O . LEU A 1 219 ? 2.131 7.868 16.170 1.00 92.81 219 LEU A O 1
ATOM 1678 N N . ARG A 1 220 ? 3.060 9.639 17.159 1.00 93.81 220 ARG A N 1
ATOM 1679 C CA . ARG A 1 220 ? 1.923 10.535 16.888 1.00 93.81 220 ARG A CA 1
ATOM 1680 C C . ARG A 1 220 ? 1.915 11.084 15.451 1.00 93.81 220 ARG A C 1
ATOM 1682 O O . ARG A 1 220 ? 2.945 11.110 14.761 1.00 93.81 220 ARG A O 1
ATOM 1689 N N . GLY A 1 221 ? 0.764 11.597 15.031 1.00 93.94 221 GLY A N 1
ATOM 1690 C CA . GLY A 1 221 ? 0.553 12.307 13.769 1.00 93.94 221 GLY A CA 1
ATOM 1691 C C . GLY A 1 221 ? -0.334 11.548 12.787 1.00 93.94 221 GLY A C 1
ATOM 1692 O O . GLY A 1 221 ? -1.046 10.625 13.170 1.00 93.94 221 GLY A O 1
ATOM 1693 N N . ILE A 1 222 ? -0.240 11.928 11.511 1.00 94.88 222 ILE A N 1
ATOM 1694 C CA . ILE A 1 222 ? -1.137 11.443 10.459 1.00 94.88 222 ILE A CA 1
ATOM 1695 C C . ILE A 1 222 ? -0.800 10.007 10.048 1.00 94.88 222 ILE A C 1
ATOM 1697 O O . ILE A 1 222 ? 0.349 9.715 9.702 1.00 94.88 222 ILE A O 1
ATOM 1701 N N . TYR A 1 223 ? -1.809 9.140 10.060 1.00 95.81 223 TYR A N 1
ATOM 1702 C CA . TYR A 1 223 ? -1.754 7.782 9.530 1.00 95.81 223 TYR A CA 1
ATOM 1703 C C . TYR A 1 223 ? -2.798 7.579 8.442 1.00 95.81 223 TYR A C 1
ATOM 1705 O O . TYR A 1 223 ? -3.935 8.026 8.569 1.00 95.81 223 TYR A O 1
ATOM 1713 N N . GLN A 1 224 ? -2.437 6.796 7.431 1.00 95.69 224 GLN A N 1
ATOM 1714 C CA . GLN A 1 224 ? -3.365 6.351 6.407 1.00 95.69 224 GLN A CA 1
ATOM 1715 C C . GLN A 1 224 ? -4.107 5.091 6.874 1.00 95.69 224 GLN A C 1
ATOM 1717 O O . GLN A 1 224 ? -3.491 4.129 7.341 1.00 95.69 224 GLN A O 1
ATOM 1722 N N . VAL A 1 225 ? -5.431 5.063 6.711 1.00 96.94 225 VAL A N 1
ATOM 1723 C CA . VAL A 1 225 ? -6.263 3.884 6.980 1.00 96.94 225 VAL A CA 1
ATOM 1724 C C . VAL A 1 225 ? -6.197 2.933 5.788 1.00 96.94 225 VAL A C 1
ATOM 1726 O O . VAL A 1 225 ? -6.760 3.196 4.727 1.00 96.94 225 VAL A O 1
ATOM 1729 N N . VAL A 1 226 ? -5.548 1.781 5.960 1.00 96.06 226 VAL A N 1
ATOM 1730 C CA . VAL A 1 226 ? -5.457 0.745 4.914 1.00 96.06 226 VAL A CA 1
ATOM 1731 C C . VAL A 1 226 ? -6.577 -0.288 5.007 1.00 96.06 226 VAL A C 1
ATOM 1733 O O . VAL A 1 226 ? -6.934 -0.908 4.008 1.00 96.06 226 VAL A O 1
ATOM 1736 N N . HIS A 1 227 ? -7.182 -0.449 6.182 1.00 96.94 227 HIS A N 1
ATOM 1737 C CA . HIS A 1 227 ? -8.331 -1.323 6.403 1.00 96.94 227 HIS A CA 1
ATOM 1738 C C . HIS A 1 227 ? -9.256 -0.702 7.446 1.00 96.94 227 HIS A C 1
ATOM 1740 O O . HIS A 1 227 ? -8.773 -0.203 8.459 1.00 96.94 227 HIS A O 1
ATOM 1746 N N . CYS A 1 228 ? -10.564 -0.778 7.211 1.00 97.31 228 CYS A N 1
ATOM 1747 C CA . CYS A 1 228 ? -11.593 -0.347 8.147 1.00 97.31 228 CYS A CA 1
ATOM 1748 C C . CYS A 1 228 ? -12.667 -1.434 8.237 1.00 97.31 228 CYS A C 1
ATOM 1750 O O . CYS A 1 228 ? -13.152 -1.909 7.208 1.00 97.31 228 CYS A O 1
ATOM 1752 N N . ALA A 1 229 ? -13.022 -1.828 9.456 1.00 97.25 229 ALA A N 1
ATOM 1753 C CA . ALA A 1 229 ? -14.106 -2.754 9.731 1.00 97.25 229 ALA A CA 1
ATOM 1754 C C . ALA A 1 229 ? -14.967 -2.220 10.876 1.00 97.25 229 ALA A C 1
ATOM 1756 O O . ALA A 1 229 ? -14.528 -2.122 12.022 1.00 97.25 229 ALA A O 1
ATOM 1757 N N . HIS A 1 230 ? -16.217 -1.918 10.559 1.00 97.31 230 HIS A N 1
ATOM 1758 C CA . HIS A 1 230 ? -17.227 -1.523 11.527 1.00 97.31 230 HIS A CA 1
ATOM 1759 C C . HIS A 1 230 ? -17.900 -2.774 12.091 1.00 97.31 230 HIS A C 1
ATOM 1761 O O . HIS A 1 230 ? -18.343 -3.642 11.335 1.00 97.31 230 HIS A O 1
ATOM 1767 N N . ARG A 1 231 ? -17.948 -2.898 13.416 1.00 96.25 231 ARG A N 1
ATOM 1768 C CA . ARG A 1 231 ? -18.508 -4.059 14.113 1.00 96.25 231 ARG A CA 1
ATOM 1769 C C . ARG A 1 231 ? -19.506 -3.596 15.151 1.00 96.25 231 ARG A C 1
ATOM 1771 O O . ARG A 1 231 ? -19.250 -2.640 15.871 1.00 96.25 231 ARG A O 1
ATOM 1778 N N . PHE A 1 232 ? -20.632 -4.288 15.220 1.00 96.00 232 PHE A N 1
ATOM 1779 C CA . PHE A 1 232 ? -21.638 -4.067 16.241 1.00 96.00 232 PHE A CA 1
ATOM 1780 C C . PHE A 1 232 ? -21.994 -5.401 16.879 1.00 96.00 232 PHE A C 1
ATOM 1782 O O . PHE A 1 232 ? -22.361 -6.344 16.174 1.00 96.00 232 PHE A O 1
ATOM 1789 N N . ASP A 1 233 ? -21.918 -5.461 18.201 1.00 94.69 233 ASP A N 1
ATOM 1790 C CA . ASP A 1 233 ? -22.496 -6.546 18.980 1.00 94.69 233 ASP A CA 1
ATOM 1791 C C . ASP A 1 233 ? -23.060 -6.027 20.312 1.00 94.69 233 ASP A C 1
ATOM 1793 O O . ASP A 1 233 ? -22.836 -4.884 20.709 1.00 94.69 233 ASP A O 1
ATOM 1797 N N . ASN A 1 234 ? -23.830 -6.870 21.004 1.00 94.38 234 ASN A N 1
ATOM 1798 C CA . ASN A 1 234 ? -24.491 -6.487 22.254 1.00 94.38 234 ASN A CA 1
ATOM 1799 C C . ASN A 1 234 ? -23.534 -6.387 23.456 1.00 94.38 234 ASN A C 1
ATOM 1801 O O . ASN A 1 234 ? -23.940 -5.874 24.495 1.00 94.38 234 ASN A O 1
ATOM 1805 N N . ALA A 1 235 ? -22.312 -6.916 23.358 1.00 93.94 235 ALA A N 1
ATOM 1806 C CA . ALA A 1 235 ? -21.362 -6.971 24.465 1.00 93.94 235 ALA A CA 1
ATOM 1807 C C . ALA A 1 235 ? -20.421 -5.758 24.472 1.00 93.94 235 ALA A C 1
ATOM 1809 O O . ALA A 1 235 ? -20.218 -5.148 25.520 1.00 93.94 235 ALA A O 1
ATOM 1810 N N . THR A 1 236 ? -19.859 -5.399 23.319 1.00 92.69 236 THR A N 1
ATOM 1811 C CA . THR A 1 236 ? -18.922 -4.277 23.153 1.00 92.69 236 THR A CA 1
ATOM 1812 C C . THR A 1 236 ? -19.563 -3.058 22.495 1.00 92.69 236 THR A C 1
ATOM 1814 O O . THR A 1 236 ? -18.968 -1.983 22.480 1.00 92.69 236 THR A O 1
ATOM 1817 N N . GLY A 1 237 ? -20.786 -3.186 21.975 1.00 95.12 237 GLY A N 1
ATOM 1818 C CA . GLY A 1 237 ? -21.466 -2.115 21.256 1.00 95.12 237 GLY A CA 1
ATOM 1819 C C . GLY A 1 237 ? -20.875 -1.902 19.863 1.00 95.12 237 GLY A C 1
ATOM 1820 O O . GLY A 1 237 ? -20.452 -2.850 19.200 1.00 95.12 237 GLY A O 1
ATOM 1821 N N . TYR A 1 238 ? -20.879 -0.647 19.406 1.00 96.44 238 TYR A N 1
ATOM 1822 C CA . TYR A 1 238 ? -20.348 -0.262 18.100 1.00 96.44 238 TYR A CA 1
ATOM 1823 C C . TYR A 1 238 ? -18.858 0.093 18.186 1.00 96.44 238 TYR A C 1
ATOM 1825 O O . TYR A 1 238 ? -18.482 1.074 18.830 1.00 96.44 238 TYR A O 1
ATOM 1833 N N . GLU A 1 239 ? -18.015 -0.670 17.495 1.00 97.38 239 GLU A N 1
ATOM 1834 C CA . GLU A 1 239 ? -16.571 -0.457 17.404 1.00 97.38 239 GLU A CA 1
ATOM 1835 C C . GLU A 1 239 ? -16.122 -0.311 15.949 1.00 97.38 239 GLU A C 1
ATOM 1837 O O . GLU A 1 239 ? -16.685 -0.895 15.022 1.00 97.38 239 GLU A O 1
ATOM 1842 N N . THR A 1 240 ? -15.053 0.452 15.740 1.00 97.81 240 THR A N 1
ATOM 1843 C CA . THR A 1 240 ? -14.387 0.564 14.439 1.00 97.81 240 THR A CA 1
ATOM 1844 C C . THR A 1 240 ? -12.956 0.062 14.556 1.00 97.81 240 THR A C 1
ATOM 1846 O O . THR A 1 240 ? -12.159 0.584 15.331 1.00 97.81 240 THR A O 1
ATOM 1849 N N . HIS A 1 241 ? -12.659 -1.001 13.812 1.00 98.06 241 HIS A N 1
ATOM 1850 C CA . HIS A 1 241 ? -11.375 -1.694 13.795 1.00 98.06 241 HIS A CA 1
ATOM 1851 C C . HIS A 1 241 ? -10.594 -1.226 12.572 1.00 98.06 241 HIS A C 1
ATOM 1853 O O . HIS A 1 241 ? -11.051 -1.384 11.439 1.00 98.06 241 HIS A O 1
ATOM 1859 N N . LEU A 1 242 ? -9.417 -0.657 12.795 1.00 98.38 242 LEU A N 1
ATOM 1860 C CA . LEU A 1 242 ? -8.597 -0.045 11.759 1.00 98.38 242 LEU A CA 1
ATOM 1861 C C . LEU A 1 242 ? -7.256 -0.756 11.661 1.00 98.38 242 LEU A C 1
ATOM 1863 O O . LEU A 1 242 ? -6.660 -1.107 12.678 1.00 98.38 242 LEU A O 1
ATOM 1867 N N . LYS A 1 243 ? -6.742 -0.880 10.437 1.00 98.19 243 LYS A N 1
ATOM 1868 C CA . LYS A 1 243 ? -5.305 -1.049 10.208 1.00 98.19 243 LYS A CA 1
ATOM 1869 C C . LYS A 1 243 ? -4.772 0.212 9.573 1.00 98.19 243 LYS A C 1
ATOM 1871 O O . LYS A 1 243 ? -5.369 0.718 8.619 1.00 98.19 243 LYS A O 1
ATOM 1876 N N . VAL A 1 244 ? -3.656 0.692 10.095 1.00 97.50 244 VAL A N 1
ATOM 1877 C CA . VAL A 1 244 ? -3.095 1.988 9.733 1.00 97.50 244 VAL A CA 1
ATOM 1878 C C . VAL A 1 244 ? -1.609 1.882 9.436 1.00 97.50 244 VAL A C 1
ATOM 1880 O O . VAL A 1 244 ? -0.933 0.985 9.948 1.00 97.50 244 VAL A O 1
ATOM 1883 N N . ASN A 1 245 ? -1.093 2.781 8.605 1.00 95.88 245 ASN A N 1
ATOM 1884 C CA . ASN A 1 245 ? 0.336 2.873 8.336 1.00 95.88 245 ASN A CA 1
ATOM 1885 C C . ASN A 1 245 ? 0.804 4.318 8.093 1.00 95.88 245 ASN A C 1
ATOM 1887 O O . ASN A 1 245 ? 0.004 5.218 7.835 1.00 95.88 245 ASN A O 1
ATOM 1891 N N . LYS A 1 246 ? 2.110 4.542 8.249 1.00 93.00 246 LYS A N 1
ATOM 1892 C CA . LYS A 1 246 ? 2.774 5.835 8.063 1.00 93.00 246 LYS A CA 1
ATOM 1893 C C . LYS A 1 246 ? 4.243 5.616 7.699 1.00 93.00 246 LYS A C 1
ATOM 1895 O O . LYS A 1 246 ? 4.924 4.778 8.285 1.00 93.00 246 LYS A O 1
ATOM 1900 N N . GLY A 1 247 ? 4.748 6.418 6.761 1.00 90.62 247 GLY A N 1
ATOM 1901 C CA . GLY A 1 247 ? 6.105 6.271 6.217 1.00 90.62 247 GLY A CA 1
ATOM 1902 C C . GLY A 1 247 ? 7.250 6.901 7.020 1.00 90.62 247 GLY A C 1
ATOM 1903 O O . GLY A 1 247 ? 8.393 6.858 6.572 1.00 90.62 247 GLY A O 1
ATOM 1904 N N . GLY A 1 248 ? 6.982 7.510 8.177 1.00 86.12 248 GLY A N 1
ATOM 1905 C CA . GLY A 1 248 ? 8.014 8.184 8.968 1.00 86.12 248 GLY A CA 1
ATOM 1906 C C . GLY A 1 248 ? 7.546 8.617 10.353 1.00 86.12 248 GLY A C 1
ATOM 1907 O O . GLY A 1 248 ? 6.349 8.776 10.607 1.00 86.12 248 GLY A O 1
ATOM 1908 N N . TRP A 1 249 ? 8.501 8.838 11.252 1.00 83.31 249 TRP A N 1
ATOM 1909 C CA . TRP A 1 249 ? 8.266 9.412 12.580 1.00 83.31 249 TRP A CA 1
ATOM 1910 C C . TRP A 1 249 ? 9.026 10.715 12.784 1.00 83.31 249 TRP A C 1
ATOM 1912 O O . TRP A 1 249 ? 10.056 10.962 12.163 1.00 83.31 249 TRP A O 1
ATOM 1922 N N . ARG A 1 250 ? 8.545 11.554 13.701 1.00 75.19 250 ARG A N 1
ATOM 1923 C CA . ARG A 1 250 ? 9.347 12.681 14.182 1.00 75.19 250 ARG A CA 1
ATOM 1924 C C . ARG A 1 250 ? 10.293 12.152 15.275 1.00 75.19 250 ARG A C 1
ATOM 1926 O O . ARG A 1 250 ? 9.777 11.483 16.171 1.00 75.19 250 ARG A O 1
ATOM 1933 N N . PRO A 1 251 ? 11.618 12.367 15.166 1.00 60.38 251 PRO A N 1
ATOM 1934 C CA . PRO A 1 251 ? 12.595 11.848 16.127 1.00 60.38 251 PRO A CA 1
ATOM 1935 C C . PRO A 1 251 ? 12.359 12.325 17.566 1.00 60.38 251 PRO A C 1
ATOM 1937 O O . PRO A 1 251 ? 11.862 13.463 17.738 1.00 60.38 251 PRO A O 1
#